Protein AF-A0A4Q4Z299-F1 (afdb_monomer_lite)

Organism: NCBI:txid2497878

Sequence (212 aa):
MPVEDRLRRGLEANARAFVPEGEKRLVEVRRRHRARTGTIAAAMAAAVVVGAVFAGTLLGGSDRSASPQPAKGPTEVSTSAGTYAGPRIPDSGWRRVVTREQFVRAGADRAFLADDFGRADRLPVTLSFIGTVYSLSGRYPAGWSVGDAGTVEYAPDGRLQLTSTAPGCRGCVGSLSWRIRGNRLLLGGFRGTPDDPMASVMLEGTWTRIGD

Radius of gyration: 27.04 Å; chains: 1; bounding box: 51×105×49 Å

Structure (mmCIF, N/CA/C/O backbone):
data_AF-A0A4Q4Z299-F1
#
_entry.id   AF-A0A4Q4Z299-F1
#
loop_
_atom_site.group_PDB
_atom_site.id
_atom_site.type_symbol
_atom_site.label_atom_id
_atom_site.label_alt_id
_atom_site.label_comp_id
_atom_site.label_asym_id
_atom_site.label_entity_id
_atom_site.label_seq_id
_atom_site.pdbx_PDB_ins_code
_atom_site.Cartn_x
_atom_site.Cartn_y
_atom_site.Cartn_z
_atom_site.occupancy
_atom_site.B_iso_or_equiv
_atom_site.auth_seq_id
_atom_site.auth_comp_id
_atom_site.auth_asym_id
_atom_site.auth_atom_id
_atom_site.pdbx_PDB_model_num
ATOM 1 N N . MET A 1 1 ? 12.068 -51.027 1.382 1.00 59.44 1 MET A N 1
ATOM 2 C CA . MET A 1 1 ? 12.803 -49.834 1.858 1.00 59.44 1 MET A CA 1
ATOM 3 C C . MET A 1 1 ? 11.891 -49.018 2.769 1.00 59.44 1 MET A C 1
ATOM 5 O O . MET A 1 1 ? 10.893 -48.494 2.260 1.00 59.44 1 MET A O 1
ATOM 9 N N . PRO A 1 2 ? 12.191 -48.975 4.080 1.00 90.62 2 PRO A N 1
ATOM 10 C CA . PRO A 1 2 ? 11.431 -48.233 5.090 1.00 90.62 2 PRO A CA 1
ATOM 11 C C . PRO A 1 2 ? 11.263 -46.751 4.737 1.00 90.62 2 PRO A C 1
ATOM 13 O O . PRO A 1 2 ? 12.055 -46.185 3.976 1.00 90.62 2 PRO A O 1
ATOM 16 N N . VAL A 1 3 ? 10.215 -46.121 5.268 1.00 84.44 3 VAL A N 1
ATOM 17 C CA . VAL A 1 3 ? 9.925 -44.696 5.039 1.00 84.44 3 VAL A CA 1
ATOM 18 C C . VAL A 1 3 ? 11.005 -43.813 5.675 1.00 84.44 3 VAL A C 1
ATOM 20 O O . VAL A 1 3 ? 11.431 -42.849 5.033 1.00 84.44 3 VAL A O 1
ATOM 23 N N . GLU A 1 4 ? 11.550 -44.184 6.844 1.00 87.38 4 GLU A N 1
ATOM 24 C CA . GLU A 1 4 ? 12.665 -43.443 7.453 1.00 87.38 4 GLU A CA 1
ATOM 25 C C . GLU A 1 4 ? 13.912 -43.409 6.560 1.00 87.38 4 GLU A C 1
ATOM 27 O O . GLU A 1 4 ? 14.583 -42.382 6.487 1.00 87.38 4 GLU A O 1
ATOM 32 N N . ASP A 1 5 ? 14.217 -44.486 5.829 1.00 90.25 5 ASP A N 1
ATOM 33 C CA . ASP A 1 5 ? 15.398 -44.538 4.954 1.00 90.25 5 ASP A CA 1
ATOM 34 C C . ASP A 1 5 ? 15.243 -43.670 3.697 1.00 90.25 5 ASP A C 1
ATOM 36 O O . ASP A 1 5 ? 16.243 -43.205 3.140 1.00 90.25 5 ASP A O 1
ATOM 40 N N . ARG A 1 6 ? 14.001 -43.439 3.246 1.00 82.94 6 ARG A N 1
ATOM 41 C CA . ARG A 1 6 ? 13.690 -42.482 2.170 1.00 82.94 6 ARG A CA 1
ATOM 42 C C . ARG A 1 6 ? 13.810 -41.043 2.652 1.00 82.94 6 ARG A C 1
ATOM 44 O O . ARG A 1 6 ? 14.409 -40.229 1.953 1.00 82.94 6 ARG A O 1
ATOM 51 N N . LEU A 1 7 ? 13.287 -40.748 3.841 1.00 83.31 7 LEU A N 1
ATOM 52 C CA . LEU A 1 7 ? 13.369 -39.414 4.436 1.00 83.31 7 LEU A CA 1
ATOM 53 C C . LEU A 1 7 ? 14.815 -39.028 4.751 1.00 83.31 7 LEU A C 1
ATOM 55 O O . LEU A 1 7 ? 15.243 -37.932 4.394 1.00 83.31 7 LEU A O 1
ATOM 59 N N . ARG A 1 8 ? 15.596 -39.948 5.328 1.00 89.25 8 ARG A N 1
ATOM 60 C CA . ARG A 1 8 ? 17.011 -39.718 5.650 1.00 89.25 8 ARG A CA 1
ATOM 61 C C . ARG A 1 8 ? 17.838 -39.425 4.400 1.00 89.25 8 ARG A C 1
ATOM 63 O O . ARG A 1 8 ? 18.531 -38.415 4.357 1.00 89.25 8 ARG A O 1
ATOM 70 N N . ARG A 1 9 ? 17.686 -40.227 3.337 1.00 86.38 9 ARG A N 1
ATOM 71 C CA . ARG A 1 9 ? 18.366 -39.975 2.053 1.00 86.38 9 ARG A CA 1
ATOM 72 C C . ARG A 1 9 ? 17.918 -38.681 1.377 1.00 86.38 9 ARG A C 1
ATOM 74 O O . ARG A 1 9 ? 18.751 -37.993 0.796 1.00 86.38 9 ARG A O 1
ATOM 81 N N . GLY A 1 10 ? 16.632 -38.337 1.457 1.00 81.81 10 GLY A N 1
ATOM 82 C CA . GLY A 1 10 ? 16.118 -37.073 0.923 1.00 81.81 10 GLY A CA 1
ATOM 83 C C . GLY A 1 10 ? 16.695 -35.852 1.644 1.00 81.81 10 GLY A C 1
ATOM 84 O O . GLY A 1 10 ? 17.056 -34.869 0.999 1.00 81.81 10 GLY A O 1
ATOM 85 N N . LEU A 1 11 ? 16.840 -35.932 2.969 1.00 83.81 11 LEU A N 1
ATOM 86 C CA . LEU A 1 11 ? 17.442 -34.877 3.788 1.00 83.81 11 LEU A CA 1
ATOM 87 C C . LEU A 1 11 ? 18.951 -34.757 3.559 1.00 83.81 11 LEU A C 1
ATOM 89 O O . LEU A 1 11 ? 19.446 -33.646 3.390 1.00 83.81 11 LEU A O 1
ATOM 93 N N . GLU A 1 12 ? 19.677 -35.873 3.476 1.00 83.19 12 GLU A N 1
ATOM 94 C CA . GLU A 1 12 ? 21.114 -35.867 3.168 1.00 83.19 12 GLU A CA 1
ATOM 95 C C . GLU A 1 12 ? 21.404 -35.315 1.764 1.00 83.19 12 GLU A C 1
ATOM 97 O O . GLU A 1 12 ? 22.372 -34.573 1.579 1.00 83.19 12 GLU A O 1
ATOM 102 N N . ALA A 1 13 ? 20.550 -35.615 0.780 1.00 77.69 13 ALA A N 1
ATOM 103 C CA . ALA A 1 13 ? 20.657 -35.051 -0.564 1.00 77.69 13 ALA A CA 1
ATOM 104 C C . ALA A 1 13 ? 20.388 -33.534 -0.578 1.00 77.69 13 ALA A C 1
ATOM 106 O O . ALA A 1 13 ? 21.119 -32.794 -1.235 1.00 77.69 13 ALA A O 1
ATOM 107 N N . ASN A 1 14 ? 19.399 -33.054 0.186 1.00 70.56 14 ASN A N 1
ATOM 108 C CA . ASN A 1 14 ? 19.104 -31.620 0.300 1.00 70.56 14 ASN A CA 1
ATOM 109 C C . ASN A 1 14 ? 20.184 -30.850 1.074 1.00 70.56 14 ASN A C 1
ATOM 111 O O . ASN A 1 14 ? 20.541 -29.741 0.687 1.00 70.56 14 ASN A O 1
ATOM 115 N N . ALA A 1 15 ? 20.755 -31.442 2.126 1.00 67.31 15 ALA A N 1
ATOM 116 C CA . ALA A 1 15 ? 21.832 -30.825 2.900 1.00 67.31 15 ALA A CA 1
ATOM 117 C C . ALA A 1 15 ? 23.112 -30.634 2.065 1.00 67.31 15 ALA A C 1
ATOM 119 O O .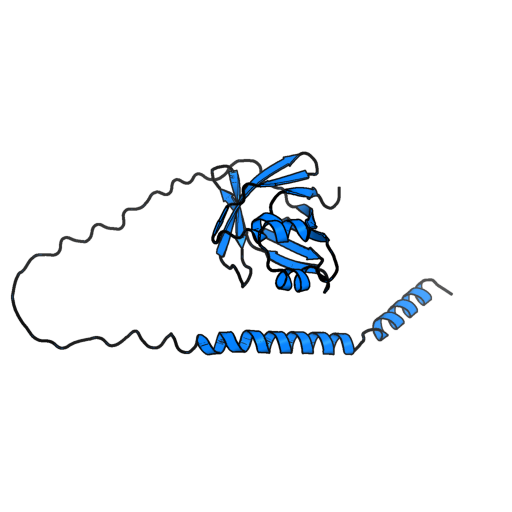 ALA A 1 15 ? 23.831 -29.655 2.246 1.00 67.31 15 ALA A O 1
ATOM 120 N N . ARG A 1 16 ? 23.377 -31.530 1.103 1.00 62.69 16 ARG A N 1
ATOM 121 C CA . ARG A 1 16 ? 24.494 -31.397 0.149 1.00 62.69 16 ARG A CA 1
ATOM 122 C C . ARG A 1 16 ? 24.190 -30.463 -1.025 1.00 62.69 16 ARG A C 1
ATOM 124 O O . ARG A 1 16 ? 25.118 -30.009 -1.684 1.00 62.69 16 ARG A O 1
ATOM 131 N N . ALA A 1 17 ? 22.917 -30.153 -1.270 1.00 59.47 17 ALA A N 1
ATOM 132 C CA . ALA A 1 17 ? 22.483 -29.188 -2.277 1.00 59.47 17 ALA A CA 1
ATOM 133 C C . ALA A 1 17 ? 22.548 -27.728 -1.785 1.00 59.47 17 ALA A C 1
ATOM 135 O O . ALA A 1 17 ? 22.095 -26.827 -2.490 1.00 59.47 17 ALA A O 1
ATOM 136 N N . PHE A 1 18 ? 23.131 -27.462 -0.608 1.00 51.06 18 PHE A N 1
ATOM 137 C CA . PHE A 1 18 ? 23.496 -26.108 -0.193 1.00 51.06 18 PHE A CA 1
ATOM 138 C C . PHE A 1 18 ? 24.646 -25.607 -1.078 1.00 51.06 18 PHE A C 1
ATOM 140 O O . PHE A 1 18 ? 25.827 -25.808 -0.804 1.00 51.06 18 PHE A O 1
ATOM 147 N N . VAL A 1 19 ? 24.277 -25.023 -2.218 1.00 58.75 19 VAL A N 1
ATOM 148 C CA . VAL A 1 19 ? 25.204 -24.544 -3.242 1.00 58.75 19 VAL A CA 1
ATOM 149 C C . VAL A 1 19 ? 25.969 -23.316 -2.709 1.00 58.75 19 VAL A C 1
ATOM 151 O O . VAL A 1 19 ? 25.344 -22.280 -2.464 1.00 58.75 19 VAL A O 1
ATOM 154 N N . PRO A 1 20 ? 27.314 -23.356 -2.618 1.00 57.66 20 PRO A N 1
ATOM 155 C CA . PRO A 1 20 ? 28.150 -22.214 -2.208 1.00 57.66 20 PRO A CA 1
ATOM 156 C C . PRO A 1 20 ? 27.981 -20.962 -3.090 1.00 57.66 20 PRO A C 1
ATOM 158 O O . PRO A 1 20 ? 28.316 -19.845 -2.699 1.00 57.66 20 PRO A O 1
ATOM 161 N N . GLU A 1 21 ? 27.444 -21.122 -4.301 1.00 58.03 21 GLU A N 1
ATOM 162 C CA . GLU A 1 21 ? 27.130 -20.016 -5.211 1.00 58.03 21 GLU A CA 1
ATOM 163 C C . GLU A 1 21 ? 26.026 -19.090 -4.688 1.00 58.03 21 GLU A C 1
ATOM 165 O O . GLU A 1 21 ? 26.034 -17.897 -5.003 1.00 58.03 21 GLU A O 1
ATOM 170 N N . GLY A 1 22 ? 25.097 -19.600 -3.870 1.00 57.19 22 GLY A N 1
ATOM 171 C CA . GLY A 1 22 ? 24.049 -18.780 -3.257 1.00 57.19 22 GLY A CA 1
ATOM 172 C C . GLY A 1 22 ? 24.634 -17.742 -2.300 1.00 57.19 22 GLY A C 1
ATOM 173 O O . GLY A 1 22 ? 24.263 -16.566 -2.344 1.00 57.19 22 GLY A O 1
ATOM 174 N N . GLU A 1 23 ? 25.625 -18.148 -1.504 1.00 65.12 23 GLU A N 1
ATOM 175 C CA . GLU A 1 23 ? 26.357 -17.249 -0.611 1.00 65.12 23 GLU A CA 1
ATOM 176 C C . GLU A 1 23 ? 27.223 -16.260 -1.389 1.00 65.12 23 GLU A C 1
ATOM 178 O O . GLU A 1 23 ? 27.212 -15.070 -1.074 1.00 65.12 23 GLU A O 1
ATOM 183 N N . LYS A 1 24 ? 27.895 -16.699 -2.465 1.00 71.81 24 LYS A N 1
ATOM 184 C CA . LYS A 1 24 ? 28.646 -15.786 -3.345 1.00 71.81 24 LYS A CA 1
ATOM 185 C C . LYS A 1 24 ? 27.739 -14.720 -3.963 1.00 71.81 24 LYS A C 1
ATOM 187 O O . LYS A 1 24 ? 28.102 -13.545 -3.948 1.00 71.81 24 LYS A O 1
ATOM 192 N N . ARG A 1 25 ? 26.536 -15.086 -4.428 1.00 71.00 25 ARG A N 1
ATOM 193 C CA . ARG A 1 25 ? 25.537 -14.119 -4.923 1.00 71.00 25 ARG A CA 1
ATOM 194 C C . ARG A 1 25 ? 25.063 -13.164 -3.829 1.00 71.00 25 ARG A C 1
ATOM 196 O O . ARG A 1 25 ? 24.967 -11.967 -4.086 1.00 71.00 25 ARG A O 1
ATOM 203 N N . LEU A 1 26 ? 24.809 -13.647 -2.614 1.00 70.94 26 LEU A N 1
ATOM 204 C CA . LEU A 1 26 ? 24.421 -12.792 -1.484 1.00 70.94 26 LEU A CA 1
ATOM 205 C C . LEU A 1 26 ? 25.541 -11.826 -1.068 1.00 70.94 26 LEU A C 1
ATOM 207 O O . LEU A 1 26 ? 25.266 -10.662 -0.768 1.00 70.94 26 LEU A O 1
ATOM 211 N N . VAL A 1 27 ? 26.799 -12.271 -1.081 1.00 76.12 27 VAL A N 1
ATOM 212 C CA . VAL A 1 27 ? 27.973 -11.429 -0.798 1.00 76.12 27 VAL A CA 1
ATOM 213 C C . VAL A 1 27 ? 28.174 -10.383 -1.897 1.00 76.12 27 VAL A C 1
ATOM 215 O O . VAL A 1 27 ? 28.377 -9.211 -1.581 1.00 76.12 27 VAL A O 1
ATOM 218 N N . GLU A 1 28 ? 28.042 -10.761 -3.169 1.00 77.75 28 GLU A N 1
ATOM 219 C CA . GLU A 1 28 ? 28.104 -9.855 -4.325 1.00 77.75 28 GLU A CA 1
ATOM 220 C C . GLU A 1 28 ? 27.011 -8.770 -4.247 1.00 77.75 28 GLU A C 1
ATOM 222 O O . GLU A 1 28 ? 27.291 -7.578 -4.409 1.00 77.75 28 GLU A O 1
ATOM 227 N N . VAL A 1 29 ? 25.772 -9.159 -3.913 1.00 73.12 29 VAL A N 1
ATOM 228 C CA . VAL A 1 29 ? 24.645 -8.229 -3.722 1.00 73.12 29 VAL A CA 1
ATOM 229 C C . VAL A 1 29 ? 24.901 -7.293 -2.539 1.00 73.12 29 VAL A C 1
ATOM 231 O O . VAL A 1 29 ? 24.762 -6.077 -2.686 1.00 73.12 29 VAL A O 1
ATOM 234 N N . ARG A 1 30 ? 25.353 -7.811 -1.387 1.00 77.50 30 ARG A N 1
ATOM 235 C CA . ARG A 1 30 ? 25.713 -6.981 -0.219 1.00 77.50 30 ARG A CA 1
ATOM 236 C C . ARG A 1 30 ? 26.863 -6.019 -0.528 1.00 77.50 30 ARG A C 1
ATOM 238 O O . ARG A 1 30 ? 26.836 -4.877 -0.066 1.00 77.50 30 ARG A O 1
ATOM 245 N N . ARG A 1 31 ? 27.850 -6.439 -1.328 1.00 76.38 31 ARG A N 1
ATOM 246 C CA . ARG A 1 31 ? 28.978 -5.601 -1.764 1.00 76.38 31 ARG A CA 1
ATOM 247 C C . ARG A 1 31 ? 28.516 -4.469 -2.680 1.00 76.38 31 ARG A C 1
ATOM 249 O O . ARG A 1 31 ? 28.885 -3.322 -2.431 1.00 76.38 31 ARG A O 1
ATOM 256 N N . ARG A 1 32 ? 27.665 -4.749 -3.676 1.00 75.06 32 ARG A N 1
ATOM 257 C CA . ARG A 1 32 ? 27.065 -3.700 -4.527 1.00 75.06 32 ARG A CA 1
ATOM 258 C C . ARG A 1 32 ? 26.204 -2.737 -3.729 1.00 75.06 32 ARG A C 1
ATOM 260 O O . ARG A 1 32 ? 26.259 -1.536 -3.975 1.00 75.06 32 ARG A O 1
ATOM 267 N N . HIS A 1 33 ? 25.448 -3.247 -2.759 1.00 67.00 33 HIS A N 1
ATOM 268 C CA . HIS A 1 33 ? 24.616 -2.395 -1.924 1.00 67.00 33 HIS A CA 1
ATOM 269 C C . HIS A 1 33 ? 25.472 -1.454 -1.071 1.00 67.00 33 HIS A C 1
ATOM 271 O O . HIS A 1 33 ? 25.218 -0.257 -1.093 1.00 67.00 33 HIS A O 1
ATOM 277 N N . ARG A 1 34 ? 26.536 -1.944 -0.411 1.00 67.69 34 ARG A N 1
ATOM 278 C CA . ARG A 1 34 ? 27.478 -1.088 0.341 1.00 67.69 34 ARG A CA 1
ATOM 279 C C . ARG A 1 34 ? 28.202 -0.070 -0.541 1.00 67.69 34 ARG A C 1
ATOM 281 O O . ARG A 1 34 ? 28.388 1.058 -0.104 1.00 67.69 34 ARG A O 1
ATOM 288 N N . ALA A 1 35 ? 28.579 -0.436 -1.768 1.00 63.56 35 ALA A N 1
ATOM 289 C CA . ALA A 1 35 ? 29.198 0.502 -2.706 1.00 63.56 35 ALA A CA 1
ATOM 290 C C . ALA A 1 35 ? 28.250 1.657 -3.084 1.00 63.56 35 ALA A C 1
ATOM 292 O O . ALA A 1 35 ? 28.702 2.787 -3.237 1.00 63.56 35 ALA A O 1
ATOM 293 N N . ARG A 1 36 ? 26.938 1.392 -3.172 1.00 60.47 36 ARG A N 1
ATOM 294 C CA . ARG A 1 36 ? 25.916 2.419 -3.432 1.00 60.47 36 ARG A CA 1
ATOM 295 C C . ARG A 1 36 ? 25.559 3.255 -2.199 1.00 60.47 36 ARG A C 1
ATOM 297 O O . ARG A 1 36 ? 25.272 4.433 -2.354 1.00 60.47 36 ARG A O 1
ATOM 304 N N . THR A 1 37 ? 25.592 2.697 -0.985 1.00 50.41 37 THR A N 1
ATOM 305 C CA . THR A 1 37 ? 25.348 3.486 0.242 1.00 50.41 37 THR A CA 1
ATOM 306 C C . THR A 1 37 ? 26.578 4.270 0.719 1.00 50.41 37 THR A C 1
ATOM 308 O O . THR A 1 37 ? 26.427 5.304 1.365 1.00 50.41 37 THR A O 1
ATOM 311 N N . GLY A 1 38 ? 27.796 3.819 0.397 1.00 40.88 38 GLY A N 1
ATOM 312 C CA . GLY A 1 38 ? 29.047 4.466 0.815 1.00 40.88 38 GLY A CA 1
ATOM 313 C C . GLY A 1 38 ? 29.291 5.846 0.194 1.00 40.88 38 GLY A C 1
ATOM 314 O O . GLY A 1 38 ? 29.908 6.695 0.831 1.00 40.88 38 GLY A O 1
ATOM 315 N N . THR A 1 39 ? 28.752 6.117 -0.998 1.00 44.59 39 THR A N 1
ATOM 316 C CA . THR A 1 39 ? 28.845 7.440 -1.640 1.00 44.59 39 THR A CA 1
ATOM 317 C C . THR A 1 39 ? 27.927 8.489 -1.005 1.00 44.59 39 THR A C 1
ATOM 319 O O . THR A 1 39 ? 28.194 9.677 -1.141 1.00 44.59 39 THR A O 1
ATOM 322 N N . ILE A 1 40 ? 26.894 8.082 -0.256 1.00 44.38 40 ILE A N 1
ATOM 323 C CA . ILE A 1 40 ? 25.970 9.005 0.430 1.00 44.38 40 ILE A CA 1
ATOM 324 C C . ILE A 1 40 ? 26.474 9.346 1.845 1.00 44.38 40 ILE A C 1
ATOM 326 O O . ILE A 1 40 ? 26.296 10.465 2.319 1.00 44.38 40 ILE A O 1
ATOM 330 N N . ALA A 1 41 ? 27.180 8.425 2.510 1.00 39.19 41 ALA A N 1
ATOM 331 C CA . ALA A 1 41 ? 27.716 8.658 3.855 1.00 39.19 41 ALA A CA 1
ATOM 332 C C . ALA A 1 41 ? 28.942 9.596 3.884 1.00 39.19 41 ALA A C 1
ATOM 334 O O . ALA A 1 41 ? 29.160 10.278 4.883 1.00 39.19 41 ALA A O 1
ATOM 335 N N . ALA A 1 42 ? 29.715 9.692 2.795 1.00 37.47 42 ALA A N 1
ATOM 336 C CA . ALA A 1 42 ? 30.881 10.580 2.722 1.00 37.47 42 ALA A CA 1
ATOM 337 C C . ALA A 1 42 ? 30.521 12.075 2.566 1.00 37.47 42 ALA A C 1
ATOM 339 O O . ALA A 1 42 ? 31.354 12.931 2.845 1.00 37.47 42 ALA A O 1
ATOM 340 N N . ALA A 1 43 ? 29.281 12.405 2.184 1.00 39.31 43 ALA A N 1
ATOM 341 C CA . ALA A 1 43 ? 28.815 13.791 2.079 1.00 39.31 43 ALA A CA 1
ATOM 342 C C . ALA A 1 43 ? 28.254 14.359 3.403 1.00 39.31 43 ALA A C 1
ATOM 344 O O . ALA A 1 43 ? 28.133 15.572 3.542 1.00 39.31 43 ALA A O 1
ATOM 345 N N . MET A 1 44 ? 27.955 13.515 4.402 1.00 37.53 44 MET A N 1
ATOM 346 C CA . MET A 1 44 ? 27.360 13.944 5.683 1.00 37.53 44 MET A CA 1
ATOM 347 C C . MET A 1 44 ? 28.349 14.056 6.855 1.00 37.53 44 MET A C 1
ATOM 349 O O . MET A 1 44 ? 27.936 14.359 7.970 1.00 37.53 44 MET A O 1
ATOM 353 N N . ALA A 1 45 ? 29.653 13.885 6.621 1.00 33.75 45 ALA A N 1
ATOM 354 C CA . ALA A 1 45 ? 30.686 14.166 7.627 1.00 33.75 45 ALA A CA 1
ATOM 355 C C . ALA A 1 45 ? 31.262 15.599 7.538 1.00 33.75 45 ALA A C 1
ATOM 357 O O . ALA A 1 45 ? 32.044 15.993 8.397 1.00 33.75 45 ALA A O 1
ATOM 358 N N . ALA A 1 46 ? 30.867 16.397 6.537 1.00 37.47 46 ALA A N 1
ATOM 359 C CA . ALA A 1 46 ? 31.398 17.749 6.315 1.00 37.47 46 ALA A CA 1
ATOM 360 C C . ALA A 1 46 ? 30.478 18.896 6.795 1.00 37.47 46 ALA A C 1
ATOM 362 O O . ALA A 1 46 ? 30.868 20.056 6.717 1.00 37.47 46 ALA A O 1
ATOM 363 N N . ALA A 1 47 ? 29.278 18.605 7.314 1.00 37.34 47 ALA A N 1
ATOM 364 C CA . ALA A 1 47 ? 28.263 19.627 7.620 1.00 37.34 47 ALA A CA 1
ATOM 365 C C . ALA A 1 47 ? 28.043 19.915 9.123 1.00 37.34 47 ALA A C 1
ATOM 367 O O . ALA A 1 47 ? 27.077 20.583 9.473 1.00 37.34 47 ALA A O 1
ATOM 368 N N . VAL A 1 48 ? 28.915 19.432 10.022 1.00 39.06 48 VAL A N 1
ATOM 369 C CA . VAL A 1 48 ? 28.735 19.565 11.492 1.00 39.06 48 VAL A CA 1
ATOM 370 C C . VAL A 1 48 ? 29.785 20.479 12.163 1.00 39.06 48 VAL A C 1
ATOM 372 O O . VAL A 1 48 ? 29.813 20.591 13.381 1.00 39.06 48 VAL A O 1
ATOM 375 N N . VAL A 1 49 ? 30.629 21.204 11.412 1.00 39.53 49 VAL A N 1
ATOM 376 C CA . VAL A 1 49 ? 31.718 22.025 12.012 1.00 39.53 49 VAL A CA 1
ATOM 377 C C . VAL A 1 49 ? 31.607 23.543 11.761 1.00 39.53 49 VAL A C 1
ATOM 379 O O . VAL A 1 49 ? 32.440 24.301 12.240 1.00 39.53 49 VAL A O 1
ATOM 382 N N . VAL A 1 50 ? 30.558 24.058 11.110 1.00 42.00 50 VAL A N 1
ATOM 383 C CA . VAL A 1 50 ? 30.430 25.516 10.876 1.00 42.00 50 VAL A CA 1
ATOM 384 C C . VAL A 1 50 ? 29.168 26.062 11.537 1.00 42.00 50 VAL A C 1
ATOM 386 O O . VAL A 1 50 ? 28.112 26.154 10.923 1.00 42.00 50 VAL A O 1
ATOM 389 N N . GLY A 1 51 ? 29.273 26.399 12.822 1.00 35.88 51 GLY A N 1
ATOM 390 C CA . GLY A 1 51 ? 28.165 26.988 13.580 1.00 35.88 51 GLY A CA 1
ATOM 391 C C . GLY A 1 51 ? 28.521 27.479 14.982 1.00 35.88 51 GLY A C 1
ATOM 392 O O . GLY A 1 51 ? 27.639 27.620 15.820 1.00 35.88 51 GLY A O 1
ATOM 393 N N . ALA A 1 52 ? 29.799 27.722 15.261 1.00 41.34 52 ALA A N 1
ATOM 394 C CA . ALA A 1 52 ? 30.253 28.418 16.458 1.00 41.34 52 ALA A CA 1
ATOM 395 C C . ALA A 1 52 ? 31.397 29.347 16.042 1.00 41.34 52 ALA A C 1
ATOM 397 O O . ALA A 1 52 ? 32.174 28.988 15.165 1.00 41.34 52 ALA A O 1
ATOM 398 N N . VAL A 1 53 ? 31.496 30.511 16.685 1.00 42.72 53 VAL A N 1
ATOM 399 C CA . VAL A 1 53 ? 32.376 31.657 16.374 1.00 42.72 53 VAL A CA 1
ATOM 400 C C . VAL A 1 53 ? 31.734 32.705 15.453 1.00 42.72 53 VAL A C 1
ATOM 402 O O . VAL A 1 53 ? 32.156 32.939 14.329 1.00 42.72 53 VAL A O 1
ATOM 405 N N . PHE A 1 54 ? 30.748 33.423 15.991 1.00 41.31 54 PHE A N 1
ATOM 406 C CA . PHE A 1 54 ? 30.649 34.867 15.759 1.00 41.31 54 PHE A CA 1
ATOM 407 C C . PHE A 1 54 ? 30.362 35.544 17.100 1.00 41.31 54 PHE A C 1
ATOM 409 O O . PHE A 1 54 ? 29.229 35.860 17.452 1.00 41.31 54 PHE A O 1
ATOM 416 N N . ALA A 1 55 ? 31.424 35.688 17.890 1.00 40.66 55 ALA A N 1
ATOM 417 C CA . ALA A 1 55 ? 31.436 36.473 19.111 1.00 40.66 55 ALA A CA 1
ATOM 418 C C . ALA A 1 55 ? 32.434 37.626 18.935 1.00 40.66 55 ALA A C 1
ATOM 420 O O . ALA A 1 55 ? 33.632 37.392 18.835 1.00 40.66 55 ALA A O 1
ATOM 421 N N . GLY A 1 56 ? 31.902 38.851 18.916 1.00 35.19 56 GLY A N 1
ATOM 422 C CA . GLY A 1 56 ? 32.539 40.045 19.474 1.00 35.19 56 GLY A CA 1
ATOM 423 C C . GLY A 1 56 ? 33.666 40.712 18.682 1.00 35.19 56 GLY A C 1
ATOM 424 O O .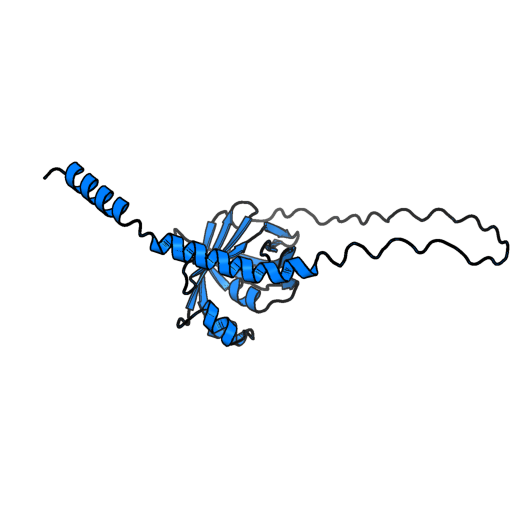 GLY A 1 56 ? 34.814 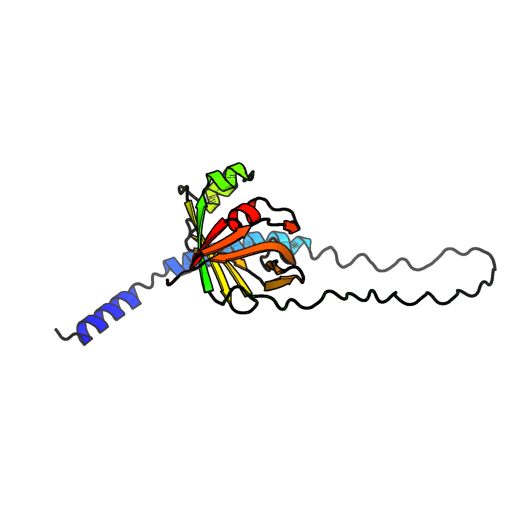40.297 18.761 1.00 35.19 56 GLY A O 1
ATOM 425 N N . THR A 1 57 ? 33.371 41.858 18.061 1.00 44.50 57 THR A N 1
ATOM 426 C CA . THR A 1 57 ? 33.893 43.179 18.491 1.00 44.50 57 THR A CA 1
ATOM 427 C C . THR A 1 57 ? 33.473 44.269 17.505 1.00 44.50 57 THR A C 1
ATOM 429 O O . THR A 1 57 ? 34.118 44.469 16.486 1.00 44.50 57 THR A O 1
ATOM 432 N N . LEU A 1 58 ? 32.434 45.036 17.841 1.00 45.78 58 LEU A N 1
ATOM 433 C CA . LEU A 1 58 ? 32.354 46.443 17.448 1.00 45.78 58 LEU A CA 1
ATOM 434 C C . LEU A 1 58 ? 31.759 47.234 18.616 1.00 45.78 58 LEU A C 1
ATOM 436 O O . LEU A 1 58 ? 30.624 47.027 19.035 1.00 45.78 58 LEU A O 1
ATOM 440 N N . LEU A 1 59 ? 32.610 48.095 19.162 1.00 48.28 59 LEU A N 1
ATOM 441 C CA . LEU A 1 59 ? 32.299 49.150 20.114 1.00 48.28 59 LEU A CA 1
ATOM 442 C C . LEU A 1 59 ? 31.379 50.177 19.445 1.00 48.28 59 LEU A C 1
ATOM 444 O O . LEU A 1 59 ? 31.661 50.600 18.326 1.00 48.28 59 LEU A O 1
ATOM 448 N N . GLY A 1 60 ? 30.350 50.641 20.156 1.00 37.62 60 GLY A N 1
ATOM 449 C CA . GLY A 1 60 ? 29.676 51.884 19.786 1.00 37.62 60 GLY A CA 1
ATOM 450 C C . GLY A 1 60 ? 28.243 52.034 20.284 1.00 37.62 60 GLY A C 1
ATOM 451 O O . GLY A 1 60 ? 27.316 51.637 19.596 1.00 37.62 60 GLY A O 1
ATOM 452 N N . GLY A 1 61 ? 28.083 52.728 21.414 1.00 41.12 61 GLY A N 1
ATOM 453 C CA . GLY A 1 61 ? 27.102 53.813 21.504 1.00 41.12 61 GLY A CA 1
ATOM 454 C C . GLY A 1 61 ? 25.690 53.508 22.014 1.00 41.12 61 GLY A C 1
ATOM 455 O O . GLY A 1 61 ? 24.859 52.951 21.310 1.00 41.12 61 GLY A O 1
ATOM 456 N N . SER A 1 62 ? 25.421 54.106 23.179 1.00 44.41 62 SER A N 1
ATOM 457 C CA . SER A 1 62 ? 24.178 54.795 23.554 1.00 44.41 62 SER A CA 1
ATOM 458 C C . SER A 1 62 ? 23.106 54.027 24.332 1.00 44.41 62 SER A C 1
ATOM 460 O O . SER A 1 62 ? 22.357 53.199 23.822 1.00 44.41 62 SER A O 1
ATOM 462 N N . ASP A 1 63 ? 23.011 54.466 25.588 1.00 50.09 63 ASP A N 1
ATOM 463 C CA . ASP A 1 63 ? 21.922 54.342 26.545 1.00 50.09 63 ASP A CA 1
ATOM 464 C C . ASP A 1 63 ? 20.516 54.380 25.936 1.00 50.09 63 ASP A C 1
ATOM 466 O O . ASP A 1 63 ? 20.144 55.328 25.240 1.00 50.09 63 ASP A O 1
ATOM 470 N N . ARG A 1 64 ? 19.696 53.405 26.344 1.00 48.25 64 ARG A N 1
ATOM 471 C CA . ARG A 1 64 ? 18.302 53.604 26.768 1.00 48.25 64 ARG A CA 1
ATOM 472 C C . ARG A 1 64 ? 17.811 52.357 27.498 1.00 48.25 64 ARG A C 1
ATOM 474 O O . ARG A 1 64 ? 17.496 51.336 26.894 1.00 48.25 64 ARG A O 1
ATOM 481 N N . SER A 1 65 ? 17.727 52.485 28.820 1.00 54.44 65 SER A N 1
ATOM 482 C CA . SER A 1 65 ? 16.969 51.604 29.703 1.00 54.44 65 SER A CA 1
ATOM 483 C C . SER A 1 65 ? 15.513 51.516 29.248 1.00 54.44 65 SER A C 1
ATOM 485 O O . SER A 1 65 ? 14.727 52.434 29.468 1.00 54.44 65 SER A O 1
ATOM 487 N N . ALA A 1 66 ? 15.145 50.381 28.667 1.00 56.72 66 ALA A N 1
ATOM 488 C CA . ALA A 1 66 ? 13.777 49.895 28.641 1.00 56.72 66 ALA A CA 1
ATOM 489 C C . ALA A 1 66 ? 13.820 48.460 29.171 1.00 56.72 66 ALA A C 1
ATOM 491 O O . ALA A 1 66 ? 14.445 47.593 28.564 1.00 56.72 66 ALA A O 1
ATOM 492 N N . SER A 1 67 ? 13.218 48.226 30.342 1.00 59.00 67 SER A N 1
ATOM 493 C CA . SER A 1 67 ? 13.070 46.874 30.889 1.00 59.00 67 SER A CA 1
ATOM 494 C C . SER A 1 67 ? 12.339 46.002 29.863 1.00 59.00 67 SER A C 1
ATOM 496 O O . SER A 1 67 ? 11.208 46.345 29.506 1.00 59.00 67 SER A O 1
ATOM 498 N N . PRO A 1 68 ? 12.936 44.901 29.372 1.00 61.06 68 PRO A N 1
ATOM 499 C CA . PRO A 1 68 ? 12.233 43.983 28.495 1.00 61.06 68 PRO A CA 1
ATOM 500 C C . PRO A 1 68 ? 11.107 43.324 29.292 1.00 61.06 68 PRO A C 1
ATOM 502 O O . PRO A 1 68 ? 11.331 42.653 30.299 1.00 61.06 68 PRO A O 1
ATOM 505 N N . GLN A 1 69 ? 9.877 43.553 28.846 1.00 66.75 69 GLN A N 1
ATOM 506 C CA . GLN A 1 69 ? 8.703 42.848 29.336 1.00 66.75 69 GLN A CA 1
ATOM 507 C C . GLN A 1 69 ? 8.943 41.340 29.122 1.00 66.75 69 GLN A C 1
ATOM 509 O O . GLN A 1 69 ? 9.361 40.961 28.023 1.00 66.75 69 GLN A O 1
ATOM 514 N N . PRO A 1 70 ? 8.743 40.477 30.136 1.00 67.56 70 PRO A N 1
ATOM 515 C CA . PRO A 1 70 ? 9.000 39.050 29.995 1.00 67.56 70 PRO A CA 1
ATOM 516 C C . PRO A 1 70 ? 8.183 38.503 28.824 1.00 67.56 70 PRO A C 1
ATOM 518 O O . PRO A 1 70 ? 6.986 38.779 28.707 1.00 67.56 70 PRO A O 1
ATOM 521 N N . ALA A 1 71 ? 8.853 37.771 27.933 1.00 67.56 71 ALA A N 1
ATOM 522 C CA . ALA A 1 71 ? 8.221 37.147 26.783 1.00 67.56 71 ALA A CA 1
ATOM 523 C C . ALA A 1 71 ? 7.003 36.345 27.257 1.00 67.56 71 ALA A C 1
ATOM 525 O O . ALA A 1 71 ? 7.110 35.534 28.180 1.00 67.56 71 ALA A O 1
ATOM 526 N N . LYS A 1 72 ? 5.836 36.596 26.647 1.00 65.38 72 LYS A N 1
ATOM 527 C CA . LYS A 1 72 ? 4.641 35.778 26.873 1.00 65.38 72 LYS A CA 1
ATOM 528 C C . LYS A 1 72 ? 5.045 34.324 26.637 1.00 65.38 72 LYS A C 1
ATOM 530 O O . LYS A 1 72 ? 5.560 34.004 25.566 1.00 65.38 72 LYS A O 1
ATOM 535 N N . GLY A 1 73 ? 4.862 33.487 27.658 1.00 63.66 73 GLY A N 1
ATOM 536 C CA . GLY A 1 73 ? 5.132 32.058 27.569 1.00 63.66 73 GLY A CA 1
ATOM 537 C C . GLY A 1 73 ? 4.414 31.441 26.363 1.00 63.66 73 GLY A C 1
ATOM 538 O O . GLY A 1 73 ? 3.423 32.009 25.884 1.00 63.66 73 GLY A O 1
ATOM 539 N N . PRO A 1 74 ? 4.923 30.315 25.840 1.00 62.69 74 PRO A N 1
ATOM 540 C CA . PRO A 1 74 ? 4.332 29.656 24.686 1.00 62.69 74 PRO A CA 1
ATOM 541 C C . PRO A 1 74 ? 2.832 29.465 24.917 1.00 62.69 74 PRO A C 1
ATOM 543 O O . PRO A 1 74 ? 2.407 28.960 25.952 1.00 62.69 74 PRO A O 1
ATOM 546 N N . THR A 1 75 ? 2.026 29.928 23.963 1.00 59.50 75 THR A N 1
ATOM 547 C CA . THR A 1 75 ? 0.589 29.662 23.964 1.00 59.50 75 THR A CA 1
ATOM 548 C C . THR A 1 75 ? 0.422 28.156 23.821 1.00 59.50 75 THR A C 1
ATOM 550 O O . THR A 1 75 ? 0.765 27.600 22.778 1.00 59.50 75 THR A O 1
ATOM 553 N N . GLU A 1 76 ? -0.044 27.488 24.875 1.00 43.69 76 GLU A N 1
ATOM 554 C CA . GLU A 1 76 ? -0.415 26.079 24.811 1.00 43.69 76 GLU A CA 1
ATOM 555 C C . GLU A 1 76 ? -1.559 25.940 23.807 1.00 43.69 76 GLU A C 1
ATOM 557 O O . GLU A 1 76 ? -2.717 26.263 24.080 1.00 43.69 76 GLU A O 1
ATOM 562 N N . VAL A 1 77 ? -1.225 25.498 22.596 1.00 45.72 77 VAL A N 1
ATOM 563 C CA . VAL A 1 77 ? -2.223 25.101 21.610 1.00 45.72 77 VAL A CA 1
ATOM 564 C C . VAL A 1 77 ? -2.812 23.792 22.117 1.00 45.72 77 VAL A C 1
ATOM 566 O O . VAL A 1 77 ? -2.241 22.719 21.923 1.00 45.72 77 VAL A O 1
ATOM 569 N N . SER A 1 78 ? -3.938 23.893 22.821 1.00 40.88 78 SER A N 1
ATOM 570 C CA . SER A 1 78 ? -4.730 22.745 23.250 1.00 40.88 78 SER A CA 1
ATOM 571 C C . SER A 1 78 ? -5.226 22.005 22.006 1.00 40.88 78 SER A C 1
ATOM 573 O O . SER A 1 78 ? -6.232 22.360 21.392 1.00 40.88 78 SER A O 1
ATOM 575 N N . THR A 1 79 ? -4.472 20.994 21.583 1.00 47.09 79 THR A N 1
ATOM 576 C CA . THR A 1 79 ? -4.834 20.094 20.489 1.00 47.09 79 THR A CA 1
ATOM 577 C C . THR A 1 79 ? -5.834 19.081 21.023 1.00 47.09 79 THR A C 1
ATOM 579 O O . THR A 1 79 ? -5.520 17.932 21.309 1.00 47.09 79 THR A O 1
ATOM 582 N N . SER A 1 80 ? -7.085 19.511 21.161 1.00 47.72 80 SER A N 1
ATOM 583 C CA . SER A 1 80 ? -8.226 18.617 21.375 1.00 47.72 80 SER A CA 1
ATOM 584 C C . SER A 1 80 ? -8.564 17.880 20.070 1.00 47.72 80 SER A C 1
ATOM 586 O O . SER A 1 80 ? -9.665 17.963 19.535 1.00 47.72 80 SER A O 1
ATOM 588 N N . ALA A 1 81 ? -7.592 17.147 19.523 1.00 61.22 81 ALA A N 1
ATOM 589 C CA . ALA A 1 81 ? -7.858 16.134 18.515 1.00 61.22 81 ALA A CA 1
ATOM 590 C C . ALA A 1 81 ? -8.359 14.892 19.264 1.00 61.22 81 ALA A C 1
ATOM 592 O O . ALA A 1 81 ? -7.582 14.189 19.904 1.00 61.22 81 ALA A O 1
ATOM 593 N N . GLY A 1 82 ? -9.676 14.675 19.275 1.00 76.69 82 GLY A N 1
ATOM 594 C CA . GLY A 1 82 ? -10.286 13.549 19.987 1.00 76.69 82 GLY A CA 1
ATOM 595 C C . GLY A 1 82 ? -9.723 12.189 19.553 1.00 76.69 82 GLY A C 1
ATOM 596 O O . GLY A 1 82 ? -9.322 12.006 18.407 1.00 76.69 82 GLY A O 1
ATOM 597 N N . THR A 1 83 ? -9.713 11.210 20.456 1.00 87.44 83 THR A N 1
ATOM 598 C CA . THR A 1 83 ? -9.267 9.844 20.144 1.00 87.44 83 THR A CA 1
ATOM 599 C C . THR A 1 83 ? -10.271 9.135 19.235 1.00 87.44 83 THR A C 1
ATOM 601 O O . THR A 1 83 ? -11.469 9.116 19.517 1.00 87.44 83 THR 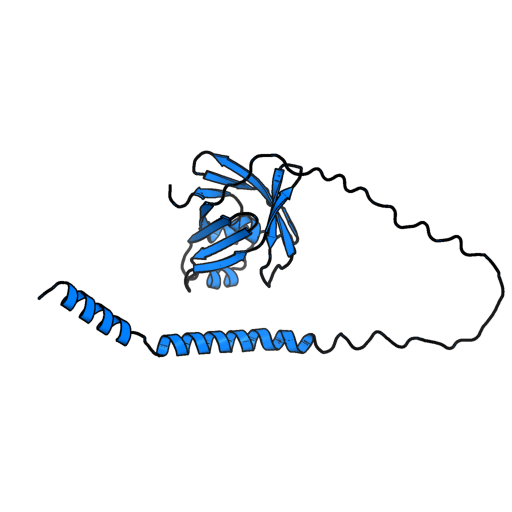A O 1
ATOM 604 N N . TYR A 1 84 ? -9.790 8.493 18.166 1.00 92.69 84 TYR A N 1
ATOM 605 C CA . TYR A 1 84 ? -10.638 7.673 17.303 1.00 92.69 84 TYR A CA 1
ATOM 606 C C . TYR A 1 84 ? -11.217 6.460 18.051 1.00 92.69 84 TYR A C 1
ATOM 608 O O . TYR A 1 84 ? -10.475 5.586 18.509 1.00 92.69 84 TYR A O 1
ATOM 616 N N . ALA A 1 85 ? -12.550 6.384 18.111 1.00 93.50 85 ALA A N 1
ATOM 617 C CA . ALA A 1 85 ? -13.306 5.312 18.769 1.00 93.50 85 ALA A CA 1
ATOM 618 C C . ALA A 1 85 ? -14.111 4.425 17.792 1.00 93.50 85 ALA A C 1
ATOM 620 O O . ALA A 1 85 ? -14.930 3.616 18.221 1.00 93.50 85 ALA A O 1
ATOM 621 N N . GLY A 1 86 ? -13.921 4.595 16.479 1.00 93.94 86 GLY A N 1
ATOM 622 C CA . GLY A 1 86 ? -14.650 3.842 15.457 1.00 93.94 86 GLY A CA 1
ATOM 623 C C . GLY A 1 86 ? -14.078 2.443 15.169 1.00 93.94 86 GLY A C 1
ATOM 624 O O . GLY A 1 86 ? -13.127 1.999 15.822 1.00 93.94 86 GLY A O 1
ATOM 625 N N . PRO A 1 87 ? -14.658 1.723 14.187 1.00 96.50 87 PRO A N 1
ATOM 626 C CA . PRO A 1 87 ? -14.179 0.402 13.785 1.00 96.50 87 PRO A CA 1
ATOM 627 C C . PRO A 1 87 ? -12.731 0.459 13.290 1.00 96.50 87 PRO A C 1
ATOM 629 O O . PRO A 1 87 ? -12.298 1.454 12.735 1.00 96.50 87 PRO A O 1
ATOM 632 N N . ARG A 1 88 ? -11.976 -0.631 13.420 1.00 97.56 88 ARG A N 1
ATOM 633 C CA . ARG A 1 88 ? -10.602 -0.720 12.898 1.00 97.56 88 ARG A CA 1
ATOM 634 C C . ARG A 1 88 ? -10.499 -1.830 11.862 1.00 97.56 88 ARG A C 1
ATOM 636 O O . ARG A 1 88 ? -11.253 -2.803 11.914 1.00 97.56 88 ARG A O 1
ATOM 643 N N . ILE A 1 89 ? -9.565 -1.692 10.925 1.00 97.75 89 ILE A N 1
ATOM 644 C CA . ILE A 1 89 ? -9.142 -2.802 10.071 1.00 97.75 89 ILE A CA 1
ATOM 645 C C . ILE A 1 89 ? -8.547 -3.872 11.000 1.00 97.75 89 ILE A C 1
ATOM 647 O O . ILE A 1 89 ? -7.643 -3.549 11.769 1.00 97.75 89 ILE A O 1
ATOM 651 N N . PRO A 1 90 ? -9.060 -5.113 10.982 1.00 97.75 90 PRO A N 1
ATOM 652 C CA . PRO A 1 90 ? -8.551 -6.172 11.841 1.00 97.75 90 PRO A CA 1
ATOM 653 C C . PRO A 1 90 ? -7.190 -6.665 11.352 1.00 97.75 90 PRO A C 1
ATOM 655 O O . PRO A 1 90 ? -6.877 -6.562 10.160 1.00 97.75 90 PRO A O 1
ATOM 658 N N . ASP A 1 91 ? -6.446 -7.299 12.251 1.00 98.25 91 ASP A N 1
ATOM 659 C CA . ASP A 1 91 ? -5.185 -7.963 11.936 1.00 98.25 91 ASP A CA 1
ATOM 660 C C . ASP A 1 91 ? -5.391 -9.001 10.829 1.00 98.25 91 ASP A C 1
ATOM 662 O O . ASP A 1 91 ? -6.091 -10.001 11.000 1.00 98.25 91 ASP A O 1
ATOM 666 N N . SER A 1 92 ? -4.868 -8.710 9.640 1.00 98.06 92 SER A N 1
ATOM 667 C CA . SER A 1 92 ? -5.123 -9.507 8.441 1.00 98.06 92 SER A CA 1
ATOM 668 C C . SER A 1 92 ? -4.190 -9.141 7.290 1.00 98.06 92 SER A C 1
ATOM 670 O O . SER A 1 92 ? -3.705 -8.013 7.174 1.00 98.06 92 SER A O 1
ATOM 672 N N . GLY A 1 93 ? -3.965 -10.121 6.412 1.00 98.38 93 GLY A N 1
ATOM 673 C CA . GLY A 1 93 ? -3.312 -9.930 5.123 1.00 98.38 93 GLY A CA 1
ATOM 674 C C . GLY A 1 93 ? -4.334 -9.697 4.014 1.00 98.38 93 GLY A C 1
ATOM 675 O O . GLY A 1 93 ? -5.393 -10.326 3.975 1.00 98.38 93 GLY A O 1
ATOM 676 N N . TRP A 1 94 ? -3.992 -8.824 3.077 1.00 98.62 94 TRP A N 1
ATOM 677 C CA . TRP A 1 94 ? -4.814 -8.452 1.936 1.00 98.62 94 TRP A CA 1
ATOM 678 C C . TRP A 1 94 ? -3.987 -8.521 0.660 1.00 98.62 94 TRP A C 1
ATOM 680 O O . TRP A 1 94 ? -2.807 -8.188 0.661 1.00 98.62 94 TRP A O 1
ATOM 690 N N . ARG A 1 95 ? -4.597 -8.931 -0.450 1.00 98.44 95 ARG A N 1
ATOM 691 C CA . ARG A 1 95 ? -3.949 -9.012 -1.762 1.00 98.44 95 ARG A CA 1
ATOM 692 C C . ARG A 1 95 ? -4.686 -8.197 -2.808 1.00 98.44 95 ARG A C 1
ATOM 694 O O . ARG A 1 95 ? -5.919 -8.134 -2.822 1.00 98.44 95 ARG A O 1
ATOM 701 N N . ARG A 1 96 ? -3.913 -7.637 -3.726 1.00 98.19 96 ARG A N 1
ATOM 702 C CA . ARG A 1 96 ? -4.386 -6.965 -4.934 1.00 98.19 96 ARG A CA 1
ATOM 703 C C . ARG A 1 96 ? -3.379 -7.207 -6.055 1.00 98.19 96 ARG A C 1
ATOM 705 O O . ARG A 1 96 ? -2.260 -7.651 -5.823 1.00 98.19 96 ARG A O 1
ATOM 712 N N . VAL A 1 97 ? -3.791 -6.950 -7.288 1.00 98.06 97 VAL A N 1
ATOM 713 C CA . VAL A 1 97 ? -2.881 -6.886 -8.429 1.00 98.06 97 VAL A CA 1
ATOM 714 C C . VAL A 1 97 ? -2.928 -5.477 -8.995 1.00 98.06 97 VAL A C 1
ATOM 716 O O . VAL A 1 97 ? -4.010 -4.999 -9.342 1.00 98.06 97 VAL A O 1
ATOM 719 N N . VAL A 1 98 ? -1.768 -4.834 -9.082 1.00 97.19 98 VAL A N 1
ATOM 720 C CA . VAL A 1 98 ? -1.595 -3.568 -9.802 1.00 97.19 98 VAL A CA 1
ATOM 721 C C . VAL A 1 98 ? -1.028 -3.847 -11.189 1.00 97.19 98 VAL A C 1
ATOM 723 O O . VAL A 1 98 ? -0.418 -4.892 -11.429 1.00 97.19 98 VAL A O 1
ATOM 726 N N . THR A 1 99 ? -1.276 -2.947 -12.130 1.00 96.56 99 THR A N 1
ATOM 727 C CA . THR A 1 99 ? -0.897 -3.117 -13.536 1.00 96.56 99 THR A CA 1
ATOM 728 C C . THR A 1 99 ? 0.091 -2.050 -13.969 1.00 96.56 99 THR A C 1
ATOM 730 O O . THR A 1 99 ? 0.048 -0.921 -13.477 1.00 96.56 99 THR A O 1
ATOM 733 N N . ARG A 1 100 ? 0.941 -2.386 -14.942 1.00 95.50 100 ARG A N 1
ATOM 734 C CA . ARG A 1 100 ? 1.859 -1.427 -15.570 1.00 95.50 100 ARG A CA 1
ATOM 735 C C . ARG A 1 100 ? 1.104 -0.208 -16.104 1.00 95.50 100 ARG A C 1
ATOM 737 O O . ARG A 1 100 ? 1.544 0.919 -15.927 1.00 95.50 100 ARG A O 1
ATOM 744 N N . GLU A 1 101 ? -0.063 -0.425 -16.704 1.00 95.56 101 GLU A N 1
ATOM 745 C CA . GLU A 1 101 ? -0.910 0.645 -17.235 1.00 95.56 101 GLU A CA 1
ATOM 746 C C . GLU A 1 101 ? -1.380 1.629 -16.151 1.00 95.56 101 GLU A C 1
ATOM 748 O O . GLU A 1 101 ? -1.422 2.833 -16.393 1.00 95.56 101 GLU A O 1
ATOM 753 N N . GLN A 1 102 ? -1.719 1.150 -14.948 1.00 95.94 102 GLN A N 1
ATOM 754 C CA . GLN A 1 102 ? -2.082 2.035 -13.831 1.00 95.94 102 GLN A CA 1
ATOM 755 C C . GLN A 1 102 ? -0.919 2.947 -13.441 1.00 95.94 102 GLN A C 1
ATOM 757 O O . GLN A 1 102 ? -1.125 4.143 -13.258 1.00 95.94 102 GLN A O 1
ATOM 762 N N . PHE A 1 103 ? 0.295 2.404 -13.380 1.00 95.25 103 PHE A N 1
ATOM 763 C CA . PHE A 1 103 ? 1.492 3.193 -13.113 1.00 95.25 103 PHE A CA 1
ATOM 764 C C . PHE A 1 103 ? 1.791 4.209 -14.218 1.00 95.25 103 PHE A C 1
ATOM 766 O O . PHE A 1 103 ? 2.034 5.376 -13.924 1.00 95.25 103 PHE A O 1
ATOM 773 N N . VAL A 1 104 ? 1.713 3.800 -15.490 1.00 94.75 104 VAL A N 1
ATOM 774 C CA . VAL A 1 104 ? 1.906 4.710 -16.633 1.00 94.75 104 VAL A CA 1
ATOM 775 C C . VAL A 1 104 ? 0.905 5.866 -16.584 1.00 94.75 104 VAL A C 1
ATOM 777 O O . VAL A 1 104 ? 1.293 7.016 -16.766 1.00 94.75 104 VAL A O 1
ATOM 780 N N . ARG A 1 105 ? -0.371 5.589 -16.287 1.00 95.19 105 ARG A N 1
ATOM 781 C CA . ARG A 1 105 ? -1.401 6.633 -16.141 1.00 95.19 105 ARG A CA 1
ATOM 782 C C . ARG A 1 105 ? -1.135 7.588 -14.981 1.00 95.19 105 ARG A C 1
ATOM 784 O O . ARG A 1 105 ? -1.525 8.744 -15.065 1.00 95.19 105 ARG A O 1
ATOM 791 N N . ALA A 1 106 ? -0.473 7.117 -13.930 1.00 92.88 106 ALA A N 1
ATOM 792 C CA . ALA A 1 106 ? -0.065 7.940 -12.800 1.00 92.88 106 ALA A CA 1
ATOM 793 C C . ALA A 1 106 ? 1.269 8.683 -13.035 1.00 92.88 106 ALA A C 1
ATOM 795 O O . ALA A 1 106 ? 1.757 9.350 -12.129 1.00 92.88 106 ALA A O 1
ATOM 796 N N . GLY A 1 107 ? 1.854 8.594 -14.236 1.00 94.75 107 GLY A N 1
ATOM 797 C CA . GLY A 1 107 ? 3.067 9.328 -14.606 1.00 94.75 107 GLY A CA 1
ATOM 798 C C . GLY A 1 107 ? 4.378 8.613 -14.277 1.00 94.75 107 GLY A C 1
ATOM 799 O O . GLY A 1 107 ? 5.427 9.249 -14.291 1.00 94.75 107 GLY A O 1
ATOM 800 N N . ALA A 1 108 ? 4.342 7.307 -13.991 1.00 92.06 108 ALA A N 1
ATOM 801 C CA . ALA A 1 108 ? 5.551 6.530 -13.739 1.00 92.06 108 ALA A CA 1
ATOM 802 C C . ALA A 1 108 ? 6.498 6.543 -14.946 1.00 92.06 108 ALA A C 1
ATOM 804 O O . ALA A 1 108 ? 6.077 6.329 -16.090 1.00 92.06 108 ALA A O 1
ATOM 805 N N . ASP A 1 109 ? 7.793 6.702 -14.677 1.00 90.25 109 ASP A N 1
ATOM 806 C CA . ASP A 1 109 ? 8.821 6.594 -15.704 1.00 90.25 109 ASP A CA 1
ATOM 807 C C . ASP A 1 109 ? 8.920 5.157 -16.256 1.00 90.25 109 ASP A C 1
ATOM 809 O O . ASP A 1 109 ? 8.846 4.164 -15.526 1.00 90.25 109 ASP A O 1
ATOM 813 N N . ARG A 1 110 ? 9.098 5.026 -17.576 1.00 86.19 110 ARG A N 1
ATOM 814 C CA . ARG A 1 110 ? 9.135 3.709 -18.232 1.00 86.19 110 ARG A CA 1
ATOM 815 C C . ARG A 1 110 ? 10.352 2.878 -17.827 1.00 86.19 110 ARG A C 1
ATOM 817 O O . ARG A 1 110 ? 10.222 1.654 -17.783 1.00 86.19 110 ARG A O 1
ATOM 824 N N . ALA A 1 111 ? 11.499 3.504 -17.561 1.00 86.88 111 ALA A N 1
ATOM 825 C CA . ALA A 1 111 ? 12.693 2.795 -17.112 1.00 86.88 111 ALA A CA 1
ATOM 826 C C . ALA A 1 111 ? 12.497 2.275 -15.683 1.00 86.88 111 ALA A C 1
ATOM 828 O O . ALA A 1 111 ? 12.766 1.103 -15.432 1.00 86.88 111 ALA A O 1
ATOM 829 N N . PHE A 1 112 ? 11.900 3.081 -14.797 1.00 84.44 112 PHE A N 1
ATOM 830 C CA . PHE A 1 112 ? 11.504 2.632 -13.455 1.00 84.44 112 PHE A CA 1
ATOM 831 C C . PHE A 1 112 ? 10.589 1.394 -13.508 1.00 84.44 112 PHE A C 1
ATOM 833 O O . PHE A 1 112 ? 10.831 0.388 -12.842 1.00 84.44 112 PHE A O 1
ATOM 840 N N . LEU A 1 113 ? 9.579 1.408 -14.383 1.00 89.50 113 LEU A N 1
ATOM 841 C CA . LEU A 1 113 ? 8.683 0.260 -14.547 1.00 89.50 113 LEU A CA 1
ATOM 842 C C . LEU A 1 113 ? 9.350 -0.967 -15.174 1.00 89.50 113 LEU A C 1
ATOM 844 O O . LEU A 1 113 ? 8.841 -2.078 -15.019 1.00 89.50 113 LEU A O 1
ATOM 848 N N . ALA A 1 114 ? 10.437 -0.806 -15.928 1.00 89.69 114 ALA A N 1
ATOM 849 C CA . ALA A 1 114 ? 11.182 -1.944 -16.456 1.00 89.69 114 ALA A CA 1
ATOM 850 C C . ALA A 1 114 ? 11.887 -2.712 -15.329 1.00 89.69 114 ALA A C 1
ATOM 852 O O . ALA A 1 114 ? 11.875 -3.942 -15.350 1.00 89.69 114 ALA A O 1
ATOM 853 N N . ASP A 1 115 ? 12.414 -2.009 -14.327 1.00 85.00 115 ASP A N 1
ATOM 854 C CA . ASP A 1 115 ? 13.071 -2.625 -13.172 1.00 85.00 115 ASP A CA 1
ATOM 855 C C . ASP A 1 115 ? 12.059 -3.327 -12.251 1.00 85.00 115 ASP A C 1
ATOM 857 O O . ASP A 1 115 ? 12.251 -4.489 -11.880 1.00 85.00 115 ASP A O 1
ATOM 861 N N . ASP A 1 116 ? 10.937 -2.665 -11.953 1.00 83.81 116 ASP A N 1
ATOM 862 C CA . ASP A 1 116 ? 9.945 -3.173 -10.998 1.00 83.81 116 ASP A CA 1
ATOM 863 C C . ASP A 1 116 ? 9.082 -4.310 -11.554 1.00 83.81 116 ASP A C 1
ATOM 865 O O . ASP A 1 116 ? 8.790 -5.285 -10.860 1.00 83.81 116 ASP A O 1
ATOM 869 N N . PHE A 1 117 ? 8.658 -4.218 -12.813 1.00 87.62 117 PHE A N 1
ATOM 870 C CA . PHE A 1 117 ? 7.800 -5.240 -13.417 1.00 87.62 117 PHE A CA 1
ATOM 871 C C . PHE A 1 117 ? 8.587 -6.259 -14.249 1.00 87.62 117 PHE A C 1
ATOM 873 O O . PHE A 1 117 ? 8.068 -7.334 -14.570 1.00 87.62 117 PHE A O 1
ATOM 880 N N . GLY A 1 118 ? 9.821 -5.949 -14.653 1.00 88.75 118 GLY A N 1
ATOM 881 C CA . GLY A 1 118 ? 10.523 -6.731 -15.665 1.00 88.75 118 GLY A CA 1
ATOM 882 C C . GLY A 1 118 ? 9.703 -6.793 -16.954 1.00 88.75 118 GLY A C 1
ATOM 883 O O . GLY A 1 118 ? 9.319 -5.770 -17.520 1.00 88.75 118 GLY A O 1
ATOM 884 N N . ARG A 1 119 ? 9.388 -8.017 -17.395 1.00 89.25 119 ARG A N 1
ATOM 885 C CA . ARG A 1 119 ? 8.514 -8.286 -18.553 1.00 89.25 119 ARG A CA 1
ATOM 886 C C . ARG A 1 119 ? 7.037 -8.467 -18.191 1.00 89.25 119 ARG A C 1
ATOM 888 O O . ARG A 1 119 ? 6.232 -8.693 -19.084 1.00 89.25 119 ARG A O 1
ATOM 895 N N . ALA A 1 120 ? 6.682 -8.443 -16.908 1.00 90.81 120 ALA A N 1
ATOM 896 C CA . ALA A 1 120 ? 5.294 -8.592 -16.498 1.00 90.81 120 ALA A CA 1
ATOM 897 C C . ALA A 1 120 ? 4.512 -7.290 -16.737 1.00 90.81 120 ALA A C 1
ATOM 899 O O . ALA A 1 120 ? 5.074 -6.195 -16.726 1.00 90.81 120 ALA A O 1
ATOM 900 N N . ASP A 1 121 ? 3.195 -7.414 -16.880 1.00 94.38 121 ASP A N 1
ATOM 901 C CA . ASP A 1 121 ? 2.269 -6.270 -16.884 1.00 94.38 121 ASP A CA 1
ATOM 902 C C . ASP A 1 121 ? 1.461 -6.167 -15.593 1.00 94.38 121 ASP A C 1
ATOM 904 O O . A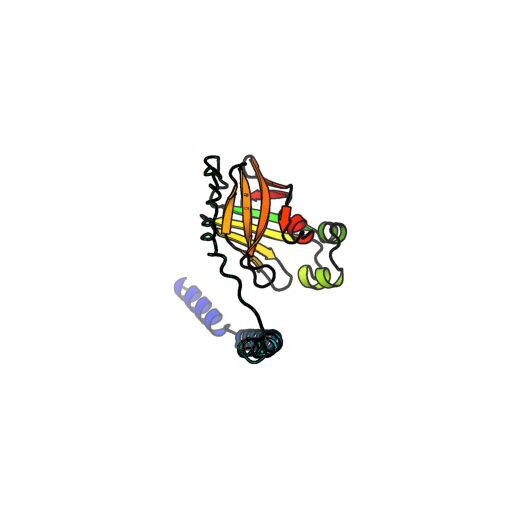SP A 1 121 ? 0.661 -5.250 -15.406 1.00 94.38 121 ASP A O 1
ATOM 908 N N . ARG A 1 122 ? 1.659 -7.130 -14.692 1.00 96.38 122 ARG A N 1
ATOM 909 C CA . ARG A 1 122 ? 0.909 -7.296 -13.455 1.00 96.38 122 ARG A CA 1
ATOM 910 C C . ARG A 1 122 ? 1.882 -7.521 -12.312 1.00 96.38 122 ARG A C 1
ATOM 912 O O . ARG A 1 122 ? 2.731 -8.403 -12.396 1.00 96.38 122 ARG A O 1
ATOM 919 N N . LEU A 1 123 ? 1.693 -6.771 -11.238 1.00 96.19 123 LEU A N 1
ATOM 920 C CA . LEU A 1 123 ? 2.447 -6.890 -10.003 1.00 96.19 123 LEU A CA 1
ATOM 921 C C . LEU A 1 123 ? 1.466 -7.283 -8.892 1.00 96.19 123 LEU A C 1
ATOM 923 O O . LEU A 1 123 ? 0.656 -6.464 -8.448 1.00 96.19 123 LEU A O 1
ATOM 927 N N . PRO A 1 124 ? 1.462 -8.559 -8.473 1.00 97.44 124 PRO A N 1
ATOM 928 C CA . PRO A 1 124 ? 0.791 -8.966 -7.251 1.00 97.44 124 PRO A CA 1
ATOM 929 C C . PRO A 1 124 ? 1.392 -8.218 -6.063 1.00 97.44 124 PRO A C 1
ATOM 931 O O . PRO A 1 124 ? 2.609 -8.233 -5.868 1.00 97.44 124 PRO A O 1
ATOM 934 N N . VAL A 1 125 ? 0.529 -7.594 -5.271 1.00 98.00 125 VAL A N 1
ATOM 935 C CA . VAL A 1 125 ? 0.896 -6.868 -4.058 1.00 98.00 125 VAL A CA 1
ATOM 936 C C . VAL A 1 125 ? 0.113 -7.400 -2.869 1.00 98.00 125 VAL A C 1
ATOM 938 O O . VAL A 1 125 ? -1.037 -7.838 -2.997 1.00 98.00 125 VAL A O 1
ATOM 941 N N . THR A 1 126 ? 0.744 -7.355 -1.704 1.00 98.44 126 THR A N 1
ATOM 942 C CA . THR A 1 126 ? 0.141 -7.714 -0.426 1.00 98.44 126 THR A CA 1
ATOM 943 C C . THR A 1 126 ? 0.275 -6.569 0.557 1.00 98.44 126 THR A C 1
ATOM 945 O O . THR A 1 126 ? 1.349 -5.985 0.677 1.00 98.44 126 THR A O 1
ATOM 948 N N . LEU A 1 127 ? -0.802 -6.293 1.276 1.00 98.62 127 LEU A N 1
ATOM 949 C CA . LEU A 1 127 ? -0.869 -5.324 2.357 1.00 98.62 127 LEU A CA 1
ATOM 950 C C . LEU A 1 127 ? -1.273 -6.070 3.625 1.00 98.62 127 LEU A C 1
ATOM 952 O O . LEU A 1 127 ? -2.317 -6.719 3.645 1.00 98.62 127 LEU A O 1
ATOM 956 N N . SER A 1 128 ? -0.461 -5.985 4.668 1.00 98.56 128 SER A N 1
ATOM 957 C CA . SER A 1 128 ? -0.736 -6.637 5.949 1.00 98.56 128 SER A CA 1
ATOM 958 C C . SER A 1 128 ? -0.853 -5.597 7.044 1.00 98.56 128 SER A C 1
ATOM 960 O O . SER A 1 128 ? -0.013 -4.703 7.115 1.00 98.56 128 SER A O 1
ATOM 962 N N . PHE A 1 129 ? -1.858 -5.757 7.900 1.00 98.38 129 PHE A N 1
ATOM 963 C CA . PHE A 1 129 ? -2.052 -4.988 9.127 1.00 98.38 129 PHE A CA 1
ATOM 964 C C . PHE A 1 129 ? -1.908 -5.938 10.312 1.00 98.38 129 PHE A C 1
ATOM 966 O O . PHE A 1 129 ? -2.576 -6.971 10.313 1.00 98.38 129 PHE A O 1
ATOM 973 N N . ILE A 1 130 ? -1.035 -5.622 11.271 1.00 98.00 130 ILE A N 1
ATOM 974 C CA . ILE A 1 130 ? -0.841 -6.389 12.512 1.00 98.00 130 ILE A CA 1
ATOM 975 C C . ILE A 1 130 ? -0.654 -5.397 13.661 1.00 98.00 130 ILE A C 1
ATOM 977 O O . ILE A 1 130 ? 0.368 -4.705 13.732 1.00 98.00 130 ILE A O 1
ATOM 981 N N . GLY A 1 131 ? -1.642 -5.296 14.549 1.00 96.31 131 GLY A N 1
ATOM 982 C CA . GLY A 1 131 ? -1.676 -4.287 15.599 1.00 96.31 131 GLY A CA 1
ATOM 983 C C . GLY A 1 131 ? -1.602 -2.871 15.020 1.00 96.31 131 GLY A C 1
ATOM 984 O O . GLY A 1 131 ? -2.479 -2.437 14.276 1.00 96.31 131 GLY A O 1
ATOM 985 N N . THR A 1 132 ? -0.544 -2.138 15.364 1.00 97.38 132 THR A N 1
ATOM 986 C CA . THR A 1 132 ? -0.284 -0.775 14.865 1.00 97.38 132 THR A CA 1
ATOM 987 C C . THR A 1 132 ? 0.712 -0.737 13.710 1.00 97.38 132 THR A C 1
ATOM 989 O O . THR A 1 132 ? 1.202 0.335 13.369 1.00 97.38 132 THR A O 1
ATOM 992 N N . VAL A 1 133 ? 1.043 -1.882 13.111 1.00 98.31 133 VAL A N 1
ATOM 993 C CA . VAL A 1 133 ? 2.049 -1.989 12.049 1.00 98.31 133 VAL A CA 1
ATOM 994 C C . VAL A 1 133 ? 1.383 -2.346 10.727 1.00 98.31 133 VAL A C 1
ATOM 996 O O . VAL A 1 133 ? 0.495 -3.202 10.683 1.00 98.31 133 VAL A O 1
ATOM 999 N N . TYR A 1 134 ? 1.849 -1.730 9.638 1.00 98.44 134 TYR A N 1
ATOM 1000 C CA . TYR A 1 134 ? 1.565 -2.200 8.286 1.00 98.44 134 TYR A CA 1
ATOM 1001 C C . TYR A 1 134 ? 2.832 -2.598 7.536 1.00 98.44 134 TYR A C 1
ATOM 1003 O O . TYR A 1 134 ? 3.932 -2.111 7.805 1.00 98.44 134 TYR A O 1
ATOM 1011 N N . SER A 1 135 ? 2.653 -3.462 6.541 1.00 98.12 135 SER A N 1
ATOM 1012 C CA . SER A 1 135 ? 3.656 -3.720 5.508 1.00 98.12 135 SER A CA 1
ATOM 1013 C C . SER A 1 135 ? 2.994 -3.860 4.145 1.00 98.12 135 SER A C 1
ATOM 1015 O O . SER A 1 135 ? 1.932 -4.470 4.015 1.00 98.12 135 SER A O 1
ATOM 1017 N N . LEU A 1 136 ? 3.640 -3.298 3.130 1.00 97.75 136 LEU A N 1
ATOM 1018 C CA . LEU A 1 136 ? 3.265 -3.369 1.729 1.00 97.75 136 LEU A CA 1
ATOM 1019 C C . LEU A 1 136 ? 4.390 -4.075 0.971 1.00 97.75 136 LEU A C 1
ATOM 1021 O O . LEU A 1 136 ? 5.531 -3.618 0.948 1.00 97.75 136 LEU A O 1
ATOM 1025 N N . SER A 1 137 ? 4.074 -5.209 0.357 1.00 96.94 137 SER A N 1
ATOM 1026 C CA . SER A 1 137 ? 5.038 -6.024 -0.388 1.00 96.94 137 SER A CA 1
ATOM 1027 C C . SER A 1 137 ? 4.562 -6.283 -1.808 1.00 96.94 137 SER A C 1
ATOM 1029 O O . SER A 1 137 ? 3.362 -6.368 -2.063 1.00 96.94 137 SER A O 1
ATOM 1031 N N . GLY A 1 138 ? 5.509 -6.443 -2.728 1.00 95.75 138 GLY A N 1
ATOM 1032 C CA . GLY A 1 138 ? 5.260 -6.767 -4.130 1.00 95.75 138 GLY A CA 1
ATOM 1033 C C . GLY A 1 138 ? 6.019 -8.016 -4.572 1.00 95.75 138 GLY A C 1
ATOM 1034 O O . GLY A 1 138 ? 7.070 -8.360 -4.021 1.00 95.75 138 GLY A O 1
ATOM 1035 N N . ARG A 1 139 ? 5.480 -8.710 -5.576 1.00 95.25 139 ARG A N 1
ATOM 1036 C CA . ARG A 1 139 ? 6.125 -9.840 -6.262 1.00 95.25 139 ARG A CA 1
ATOM 1037 C C . ARG A 1 139 ? 6.906 -9.332 -7.482 1.00 95.25 139 ARG A C 1
ATOM 1039 O O . ARG A 1 139 ? 6.436 -9.444 -8.612 1.00 95.25 139 ARG A O 1
ATOM 1046 N N . TYR A 1 140 ? 8.089 -8.789 -7.240 1.00 91.94 140 TYR A N 1
ATOM 1047 C CA . TYR A 1 140 ? 9.001 -8.271 -8.263 1.00 91.94 140 TYR A CA 1
ATOM 1048 C C . TYR A 1 140 ? 9.732 -9.415 -9.006 1.00 91.94 140 TYR A C 1
ATOM 1050 O O . TYR A 1 140 ? 9.717 -10.561 -8.539 1.00 91.94 140 TYR A O 1
ATOM 1058 N N . PRO A 1 141 ? 10.424 -9.152 -10.135 1.00 89.62 141 PRO A N 1
ATOM 1059 C CA . PRO A 1 141 ? 11.186 -10.167 -10.872 1.00 89.62 141 PRO A CA 1
ATOM 1060 C C . PRO A 1 141 ? 12.216 -10.927 -10.026 1.00 89.62 141 PRO A C 1
ATOM 1062 O O . PRO A 1 141 ? 12.425 -12.121 -10.229 1.00 89.62 141 PRO A O 1
ATOM 1065 N N . ALA A 1 142 ? 12.833 -10.254 -9.050 1.00 90.19 142 ALA A N 1
ATOM 1066 C CA . ALA A 1 142 ? 13.800 -10.855 -8.132 1.00 90.19 142 ALA A CA 1
ATOM 1067 C C . ALA A 1 142 ? 13.156 -11.676 -6.994 1.00 90.19 142 ALA A C 1
ATOM 1069 O O . ALA A 1 142 ? 13.870 -12.319 -6.225 1.00 90.19 142 ALA A O 1
ATOM 1070 N N . GLY A 1 143 ? 11.824 -11.673 -6.877 1.00 92.81 143 GLY A N 1
ATOM 1071 C CA . GLY A 1 143 ? 11.076 -12.344 -5.818 1.00 92.81 143 GLY A CA 1
ATOM 1072 C C . GLY A 1 143 ? 10.172 -11.395 -5.032 1.00 92.81 143 GLY A C 1
ATOM 1073 O O . GLY A 1 143 ? 9.855 -10.290 -5.465 1.00 92.81 143 GLY A O 1
ATOM 1074 N N . TRP A 1 144 ? 9.721 -11.853 -3.864 1.00 94.12 144 TRP A N 1
ATOM 1075 C CA . TRP A 1 144 ? 8.975 -10.999 -2.942 1.00 94.12 144 TRP A CA 1
ATOM 1076 C C . TRP A 1 144 ? 9.909 -9.983 -2.290 1.00 94.12 144 TRP A C 1
ATOM 1078 O O . TRP A 1 144 ? 10.955 -10.363 -1.766 1.00 94.12 144 TRP A O 1
ATOM 1088 N N . SER A 1 145 ? 9.504 -8.716 -2.289 1.00 93.50 145 SER A N 1
ATOM 1089 C CA . SER A 1 145 ? 10.185 -7.654 -1.551 1.00 93.50 145 SER A CA 1
ATOM 1090 C C . SER A 1 145 ? 9.172 -6.779 -0.832 1.00 93.50 145 SER A C 1
ATOM 1092 O O . SER A 1 145 ? 8.092 -6.503 -1.361 1.00 93.50 145 SER A O 1
ATOM 1094 N N . VAL A 1 146 ? 9.545 -6.324 0.362 1.00 93.56 146 VAL A N 1
ATOM 1095 C CA . VAL A 1 146 ? 8.833 -5.257 1.065 1.00 93.56 146 VAL A CA 1
ATOM 1096 C C . VAL A 1 146 ? 9.148 -3.954 0.337 1.00 93.56 146 VAL A C 1
ATOM 1098 O O . VAL A 1 146 ? 10.318 -3.606 0.186 1.00 93.56 146 VAL A O 1
ATOM 1101 N N . GLY A 1 147 ? 8.110 -3.288 -0.164 1.00 90.94 147 GLY A N 1
ATOM 1102 C CA . GLY A 1 147 ? 8.218 -1.971 -0.788 1.00 90.94 147 GLY A CA 1
ATOM 1103 C C . GLY A 1 147 ? 8.108 -0.853 0.246 1.00 90.94 147 GLY A C 1
ATOM 1104 O O . GLY A 1 147 ? 8.867 0.108 0.192 1.00 90.94 147 GLY A O 1
ATOM 1105 N N . ASP A 1 148 ? 7.213 -1.016 1.223 1.00 95.50 148 ASP A N 1
ATOM 1106 C CA . ASP A 1 148 ? 7.041 -0.073 2.327 1.00 95.50 148 ASP A CA 1
ATOM 1107 C C . ASP A 1 148 ? 6.568 -0.786 3.601 1.00 95.50 148 ASP A C 1
ATOM 1109 O O . ASP A 1 148 ? 5.996 -1.879 3.556 1.00 95.50 148 ASP A O 1
ATOM 1113 N N . ALA A 1 149 ? 6.812 -0.171 4.749 1.00 97.00 149 ALA A N 1
ATOM 1114 C CA . ALA A 1 149 ? 6.316 -0.607 6.042 1.00 97.00 149 ALA A CA 1
ATOM 1115 C C . ALA A 1 149 ? 6.302 0.566 7.016 1.00 97.00 149 ALA A C 1
ATOM 1117 O O . ALA A 1 149 ? 7.066 1.524 6.872 1.00 97.00 149 ALA A O 1
ATOM 1118 N N . GLY A 1 150 ? 5.504 0.457 8.069 1.00 97.44 150 GLY A N 1
ATOM 1119 C CA . GLY A 1 150 ? 5.524 1.446 9.132 1.00 97.44 150 GLY A CA 1
ATOM 1120 C C . GLY A 1 150 ? 4.342 1.330 10.069 1.00 97.44 150 GLY A C 1
ATOM 1121 O O . GLY A 1 150 ? 3.893 0.220 10.354 1.00 97.44 150 GLY A O 1
ATOM 1122 N N . THR A 1 151 ? 3.861 2.463 10.573 1.00 98.38 151 THR A N 1
ATOM 1123 C CA . THR A 1 151 ? 2.798 2.484 11.580 1.00 98.38 151 THR A CA 1
ATOM 1124 C C . THR A 1 151 ? 1.444 2.847 10.997 1.00 98.38 151 THR A C 1
ATOM 1126 O O . THR A 1 151 ? 1.334 3.477 9.945 1.00 98.38 151 THR A O 1
ATOM 1129 N N . VAL A 1 152 ? 0.410 2.404 11.701 1.00 98.06 152 VAL A N 1
ATOM 1130 C CA . VAL A 1 152 ? -0.996 2.582 11.371 1.00 98.06 152 VAL A CA 1
ATOM 1131 C C . VAL A 1 152 ? -1.665 3.307 12.515 1.00 98.06 152 VAL A C 1
ATOM 1133 O O . VAL A 1 152 ? -1.677 2.826 13.650 1.00 98.06 152 VAL A O 1
ATOM 1136 N N . GLU A 1 153 ? -2.288 4.425 12.190 1.00 97.62 153 GLU A N 1
ATOM 1137 C CA . GLU A 1 153 ? -3.119 5.190 13.103 1.00 97.62 153 GLU A CA 1
ATOM 1138 C C . GLU A 1 153 ? -4.465 5.498 12.445 1.00 97.62 153 GLU A C 1
ATOM 1140 O O . GLU A 1 153 ? -4.650 5.347 11.235 1.00 97.62 153 GLU A O 1
ATOM 1145 N N . TYR A 1 154 ? -5.436 5.900 13.257 1.00 97.00 154 TYR A N 1
ATOM 1146 C CA . TYR A 1 154 ? -6.743 6.330 12.779 1.00 97.00 154 TYR A CA 1
ATOM 1147 C C . TYR A 1 154 ? -6.958 7.760 13.236 1.00 97.00 154 TYR A C 1
ATOM 1149 O O . TYR A 1 154 ? -6.958 8.041 14.436 1.00 97.00 154 TYR A O 1
ATOM 1157 N N . ALA A 1 155 ? -7.131 8.651 12.268 1.00 95.50 155 ALA A N 1
ATOM 1158 C CA . ALA A 1 155 ? -7.434 10.043 12.534 1.00 95.50 155 ALA A CA 1
ATOM 1159 C C . ALA A 1 155 ? -8.811 10.180 13.216 1.00 95.50 155 ALA A C 1
ATOM 1161 O O . ALA A 1 155 ? -9.655 9.287 13.081 1.00 95.50 155 ALA A O 1
ATOM 1162 N N . PRO A 1 156 ? -9.086 11.300 13.912 1.00 95.19 156 PRO A N 1
ATOM 1163 C CA . PRO A 1 156 ? -10.375 11.519 14.574 1.00 95.19 156 PRO A CA 1
ATOM 1164 C C . PRO A 1 156 ? -11.582 11.423 13.622 1.00 95.19 156 PRO A C 1
ATOM 1166 O O . PRO A 1 156 ? -12.658 10.996 14.028 1.00 95.19 156 PRO A O 1
ATOM 1169 N N . ASP A 1 157 ? -11.394 11.759 12.341 1.00 95.06 157 ASP A N 1
ATOM 1170 C CA . ASP A 1 157 ? -12.401 11.653 11.272 1.00 95.06 157 ASP A CA 1
ATOM 1171 C C . ASP A 1 157 ? -12.568 10.225 10.706 1.00 95.06 157 ASP A C 1
ATOM 1173 O O . ASP A 1 157 ? -13.347 9.992 9.781 1.00 95.06 157 ASP A O 1
ATOM 1177 N N . GLY A 1 158 ? -11.830 9.258 11.252 1.00 95.69 158 GLY A N 1
ATOM 1178 C CA . GLY A 1 158 ? -11.853 7.853 10.867 1.00 95.69 158 GLY A CA 1
ATOM 1179 C C . GLY A 1 158 ? -11.037 7.493 9.637 1.00 95.69 158 GLY A C 1
ATOM 1180 O O . GLY A 1 158 ? -11.102 6.342 9.191 1.00 95.69 158 GLY A O 1
ATOM 1181 N N . ARG A 1 159 ? -10.240 8.417 9.095 1.00 97.62 159 ARG A N 1
ATOM 1182 C CA . ARG A 1 159 ? -9.293 8.087 8.027 1.00 97.62 159 ARG A CA 1
ATOM 1183 C C . ARG A 1 159 ? -8.143 7.235 8.557 1.00 97.62 159 ARG A C 1
ATOM 1185 O O . ARG A 1 159 ? -7.643 7.449 9.659 1.00 97.62 159 ARG A O 1
ATOM 1192 N N . LEU A 1 160 ? -7.703 6.292 7.733 1.00 98.12 160 LEU A N 1
ATOM 1193 C CA . LEU A 1 160 ? -6.511 5.488 7.975 1.00 98.12 160 LEU A CA 1
ATOM 1194 C C . LEU A 1 160 ? -5.284 6.363 7.716 1.00 98.12 160 LEU A C 1
ATOM 1196 O O . LEU A 1 160 ? -5.167 6.916 6.623 1.00 98.12 160 LEU A O 1
ATOM 1200 N N . GLN A 1 161 ? -4.389 6.487 8.688 1.00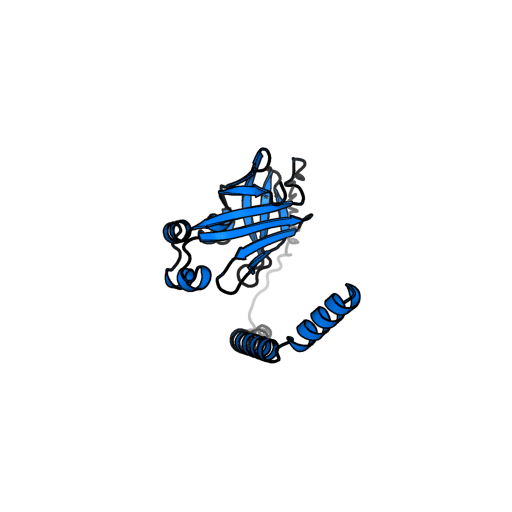 97.94 161 GLN A N 1
ATOM 1201 C CA . GLN A 1 161 ? -3.094 7.140 8.534 1.00 97.94 161 GLN A CA 1
ATOM 1202 C C . GLN A 1 161 ? -1.988 6.088 8.547 1.00 97.94 161 GLN A C 1
ATOM 1204 O O . GLN A 1 161 ? -1.929 5.246 9.441 1.00 97.94 161 GLN A O 1
ATOM 1209 N N . LEU A 1 162 ? -1.132 6.132 7.533 1.00 97.88 162 LEU A N 1
ATOM 1210 C CA . LEU A 1 162 ? 0.029 5.270 7.376 1.00 97.88 162 LEU A CA 1
ATOM 1211 C C . LEU A 1 162 ? 1.278 6.140 7.440 1.00 97.88 162 LEU A C 1
ATOM 1213 O O . LEU A 1 162 ? 1.431 7.036 6.612 1.00 97.88 162 LEU A O 1
ATOM 1217 N N . THR A 1 163 ? 2.171 5.863 8.383 1.00 97.44 163 THR A N 1
ATOM 1218 C CA . THR A 1 163 ? 3.458 6.564 8.486 1.00 97.44 163 THR A CA 1
ATOM 1219 C C . THR A 1 163 ? 4.566 5.626 8.045 1.00 97.44 163 THR A C 1
ATOM 1221 O O . THR A 1 163 ? 4.788 4.592 8.675 1.00 97.44 163 THR A O 1
ATOM 1224 N N . SER A 1 164 ? 5.243 5.955 6.947 1.00 96.50 164 SER A N 1
ATOM 1225 C CA . SER A 1 164 ? 6.295 5.122 6.359 1.00 96.50 164 SER A CA 1
ATOM 1226 C C . SER A 1 164 ? 7.591 5.160 7.171 1.00 96.50 164 SER A C 1
ATOM 1228 O O . SER A 1 164 ? 8.011 6.187 7.711 1.00 96.50 164 SER A O 1
ATOM 1230 N N . THR A 1 165 ? 8.262 4.014 7.227 1.00 95.69 165 THR A N 1
ATOM 1231 C CA . THR A 1 165 ? 9.611 3.850 7.788 1.00 95.69 165 THR A CA 1
ATOM 1232 C C . THR A 1 165 ? 10.651 3.530 6.711 1.00 95.69 165 THR A C 1
ATOM 1234 O O . THR A 1 165 ? 11.841 3.398 7.027 1.00 95.69 165 THR A O 1
ATOM 1237 N N . ALA A 1 166 ? 10.235 3.444 5.440 1.00 90.44 166 ALA A N 1
ATOM 1238 C CA . ALA A 1 166 ? 11.114 3.137 4.322 1.00 90.44 166 ALA A CA 1
ATOM 1239 C C . ALA A 1 166 ? 12.230 4.192 4.179 1.00 90.44 166 ALA A C 1
ATOM 1241 O O . ALA A 1 166 ? 11.972 5.386 4.334 1.00 90.44 166 ALA A O 1
ATOM 1242 N N . PRO A 1 167 ? 13.477 3.803 3.842 1.00 85.69 167 PRO A N 1
ATOM 1243 C CA . PRO A 1 167 ? 14.596 4.744 3.729 1.00 85.69 167 PRO A CA 1
ATOM 1244 C C . PRO A 1 167 ? 14.362 5.921 2.770 1.00 85.69 167 PRO A C 1
ATOM 1246 O O . PRO A 1 167 ? 14.897 6.997 3.008 1.00 85.69 167 PRO A O 1
ATOM 1249 N N . GLY A 1 168 ? 13.569 5.725 1.710 1.00 84.12 168 GLY A N 1
ATOM 1250 C CA . GLY A 1 168 ? 13.255 6.757 0.715 1.00 84.12 168 GLY A CA 1
ATOM 1251 C C . GLY A 1 168 ? 12.112 7.703 1.095 1.00 84.12 168 GLY A C 1
ATOM 1252 O O . GLY A 1 168 ? 11.952 8.725 0.441 1.00 84.12 168 GLY A O 1
ATOM 1253 N N . CYS A 1 169 ? 11.334 7.386 2.134 1.00 85.88 169 CYS A N 1
ATOM 1254 C CA . CYS A 1 169 ? 10.179 8.187 2.554 1.00 85.88 169 CYS A CA 1
ATOM 1255 C C . CYS A 1 169 ? 9.953 8.110 4.073 1.00 85.88 169 CYS A C 1
ATOM 1257 O O . CYS A 1 169 ? 8.830 7.996 4.562 1.00 85.88 169 CYS A O 1
ATOM 1259 N N . ARG A 1 170 ? 11.035 8.116 4.858 1.00 92.88 170 ARG A N 1
ATOM 1260 C CA . ARG A 1 170 ? 10.924 7.965 6.311 1.00 92.88 170 ARG A CA 1
ATOM 1261 C C . ARG A 1 170 ? 10.141 9.138 6.898 1.00 92.88 170 ARG A C 1
ATOM 1263 O O . ARG A 1 170 ? 10.555 10.285 6.760 1.00 92.88 170 ARG A O 1
ATOM 1270 N N . GLY A 1 171 ? 9.057 8.829 7.603 1.00 91.81 171 GLY A N 1
ATOM 1271 C CA . GLY A 1 171 ? 8.162 9.819 8.198 1.00 91.81 171 GLY A CA 1
ATOM 1272 C C . GLY A 1 171 ? 7.127 10.389 7.228 1.00 91.81 171 GLY A C 1
ATOM 1273 O O . GLY A 1 171 ? 6.321 11.213 7.650 1.00 91.81 171 GLY A O 1
ATOM 1274 N N . CYS A 1 172 ? 7.105 9.956 5.963 1.00 94.00 172 CYS A N 1
ATOM 1275 C CA . CYS A 1 172 ? 6.019 10.299 5.052 1.00 94.00 172 CYS A CA 1
ATOM 1276 C C . CYS A 1 172 ? 4.703 9.750 5.595 1.00 94.00 172 CYS A C 1
ATOM 1278 O O . CYS A 1 172 ? 4.629 8.587 6.000 1.00 94.00 172 CYS A O 1
ATOM 1280 N N . VAL A 1 173 ? 3.672 10.589 5.583 1.00 95.75 173 VAL A N 1
ATOM 1281 C CA . VAL A 1 173 ? 2.340 10.229 6.069 1.00 95.75 173 VAL A CA 1
ATOM 1282 C C . VAL A 1 173 ? 1.384 10.179 4.889 1.00 95.75 173 VAL A C 1
ATOM 1284 O O . VAL A 1 173 ? 1.260 11.147 4.139 1.00 95.75 173 VAL A O 1
ATOM 1287 N N . GLY A 1 174 ? 0.702 9.048 4.742 1.00 96.00 174 GLY A N 1
ATOM 1288 C CA . GLY A 1 174 ? -0.396 8.846 3.806 1.00 96.00 174 GLY A CA 1
ATOM 1289 C C . GLY A 1 174 ? -1.718 8.699 4.549 1.00 96.00 174 GLY A C 1
ATOM 1290 O O . GLY A 1 174 ? -1.811 7.946 5.512 1.00 96.00 174 GLY A O 1
ATOM 1291 N N . SER A 1 175 ? -2.761 9.389 4.098 1.00 97.31 175 SER A N 1
ATOM 1292 C CA . SER A 1 175 ? -4.105 9.305 4.665 1.00 97.31 175 SER A CA 1
ATOM 1293 C C . SER A 1 175 ? -5.105 8.770 3.646 1.00 97.31 175 SER A C 1
ATOM 1295 O O . SER A 1 175 ? -5.245 9.328 2.559 1.00 97.31 175 SER A O 1
ATOM 1297 N N . LEU A 1 176 ? -5.872 7.745 4.012 1.00 98.00 176 LEU A N 1
ATOM 1298 C CA . LEU A 1 176 ? -6.829 7.051 3.147 1.00 98.00 176 LEU A CA 1
ATOM 1299 C C . LEU A 1 176 ? -8.217 6.996 3.790 1.00 98.00 176 LEU A C 1
ATOM 1301 O O . LEU A 1 176 ? -8.363 6.791 4.995 1.00 98.00 176 LEU A O 1
ATOM 1305 N N . SER A 1 177 ? -9.256 7.098 2.966 1.00 98.19 177 SER A N 1
ATOM 1306 C CA . SER A 1 177 ? -10.562 6.554 3.340 1.00 98.19 177 SER A CA 1
ATOM 1307 C C . SER A 1 177 ? -10.527 5.035 3.198 1.00 98.19 177 SER A C 1
ATOM 1309 O O . SER A 1 177 ? -9.842 4.501 2.319 1.00 98.19 177 SER A O 1
ATOM 1311 N N . TRP A 1 178 ? -11.263 4.335 4.056 1.00 98.50 178 TRP A N 1
ATOM 1312 C CA . TRP A 1 178 ? -11.303 2.882 4.027 1.00 98.50 178 TRP A CA 1
ATOM 1313 C C . TRP A 1 178 ? -12.690 2.348 4.376 1.00 98.50 178 TRP A C 1
ATOM 1315 O O . TRP A 1 178 ? -13.495 3.010 5.033 1.00 98.50 178 TRP A O 1
ATOM 1325 N N . ARG A 1 179 ? -12.984 1.135 3.906 1.00 98.31 179 ARG A N 1
ATOM 1326 C CA . ARG A 1 179 ? -14.202 0.398 4.258 1.00 98.31 179 ARG A CA 1
ATOM 1327 C C . ARG A 1 179 ? -13.996 -1.093 4.047 1.00 98.31 179 ARG A C 1
ATOM 1329 O O . ARG A 1 179 ? -13.438 -1.492 3.029 1.00 98.31 179 ARG A O 1
ATOM 1336 N N . ILE A 1 180 ? -14.533 -1.915 4.943 1.00 98.19 180 ILE A N 1
ATOM 1337 C CA . ILE A 1 180 ? -14.565 -3.373 4.780 1.00 98.19 180 ILE A CA 1
ATOM 1338 C C . ILE A 1 180 ? -15.980 -3.821 4.400 1.00 98.19 180 ILE A C 1
ATOM 1340 O O . ILE A 1 180 ? -16.967 -3.331 4.950 1.00 98.19 180 ILE A O 1
ATOM 1344 N N . ARG A 1 181 ? -16.083 -4.735 3.430 1.00 97.69 181 ARG A N 1
ATOM 1345 C CA . ARG A 1 181 ? -17.327 -5.405 3.020 1.00 97.69 181 ARG A CA 1
ATOM 1346 C C . ARG A 1 181 ? -17.040 -6.883 2.762 1.00 97.69 181 ARG A C 1
ATOM 1348 O O . ARG A 1 181 ? -16.461 -7.221 1.731 1.00 97.69 181 ARG A O 1
ATOM 1355 N N . GLY A 1 182 ? -17.438 -7.753 3.690 1.00 96.69 182 GLY A N 1
ATOM 1356 C CA . GLY A 1 182 ? -17.080 -9.173 3.640 1.00 96.69 182 GLY A CA 1
ATOM 1357 C C . GLY A 1 182 ? -15.559 -9.351 3.607 1.00 96.69 182 GLY A C 1
ATOM 1358 O O . GLY A 1 182 ? -14.848 -8.745 4.405 1.00 96.69 182 GLY A O 1
ATOM 1359 N N . ASN A 1 183 ? -15.060 -10.103 2.627 1.00 98.00 183 ASN A N 1
ATOM 1360 C CA . ASN A 1 183 ? -13.629 -10.340 2.413 1.00 98.00 183 ASN A CA 1
ATOM 1361 C C . ASN A 1 183 ? -12.921 -9.245 1.592 1.00 98.00 183 ASN A C 1
ATOM 1363 O O . ASN A 1 183 ? -11.824 -9.472 1.074 1.00 98.00 183 ASN A O 1
ATOM 1367 N N . ARG A 1 184 ? -13.537 -8.064 1.430 1.00 98.56 184 ARG A N 1
ATOM 1368 C CA . ARG A 1 184 ? -12.979 -6.955 0.644 1.00 98.56 184 ARG A CA 1
ATOM 1369 C C . ARG A 1 184 ? -12.673 -5.736 1.501 1.00 98.56 184 ARG A C 1
ATOM 1371 O O . ARG A 1 184 ? -13.555 -5.239 2.199 1.00 98.56 184 ARG A O 1
ATOM 1378 N N . LEU A 1 185 ? -11.460 -5.210 1.365 1.00 98.56 185 LEU A N 1
ATOM 1379 C CA . LEU A 1 185 ? -11.041 -3.910 1.885 1.00 98.56 185 LEU A CA 1
ATOM 1380 C C . LEU A 1 185 ? -10.980 -2.926 0.717 1.00 98.56 185 LEU A C 1
ATOM 1382 O O . LEU A 1 185 ? -10.278 -3.156 -0.264 1.00 98.56 185 LEU A O 1
ATOM 1386 N N . LEU A 1 186 ? -11.731 -1.837 0.808 1.00 98.62 186 LEU A N 1
ATOM 1387 C CA . LEU A 1 186 ? -11.670 -0.737 -0.144 1.00 98.62 186 LEU A CA 1
ATOM 1388 C C . LEU A 1 186 ? -10.838 0.379 0.476 1.00 98.62 186 LEU A C 1
ATOM 1390 O O . LEU A 1 186 ? -11.185 0.837 1.562 1.00 98.62 186 LEU A O 1
ATOM 1394 N N . LEU A 1 187 ? -9.787 0.809 -0.217 1.00 98.38 187 LEU A N 1
ATOM 1395 C CA . LEU A 1 187 ? -8.960 1.964 0.131 1.00 98.38 187 LEU A CA 1
ATOM 1396 C C . LEU A 1 187 ? -9.088 3.019 -0.971 1.00 98.38 187 LEU A C 1
ATOM 1398 O O . LEU A 1 187 ? -9.117 2.660 -2.149 1.00 98.38 187 LEU A O 1
ATOM 1402 N N . GLY A 1 188 ? -9.161 4.302 -0.622 1.00 97.31 188 GLY A N 1
ATOM 1403 C CA . GLY A 1 188 ? -9.232 5.366 -1.628 1.00 97.31 188 GLY A CA 1
ATOM 1404 C C . GLY A 1 188 ? -9.128 6.779 -1.070 1.00 97.31 188 GLY A C 1
ATOM 1405 O O . GLY A 1 188 ? -9.170 6.991 0.147 1.00 97.31 188 GLY A O 1
ATOM 1406 N N . GLY A 1 189 ? -9.031 7.754 -1.969 1.00 94.00 189 GLY A N 1
ATOM 1407 C CA . GLY A 1 189 ? -8.856 9.161 -1.627 1.00 94.00 189 GLY A CA 1
ATOM 1408 C C . GLY A 1 189 ? -7.543 9.411 -0.891 1.00 94.00 189 GLY A C 1
ATOM 1409 O O . GLY A 1 189 ? -7.557 10.151 0.091 1.00 94.00 189 GLY A O 1
ATOM 1410 N N . PHE A 1 190 ? -6.470 8.736 -1.297 1.00 95.25 190 PHE A N 1
ATOM 1411 C CA . PHE A 1 190 ? -5.118 8.878 -0.783 1.00 95.25 190 PHE A CA 1
ATOM 1412 C C . PHE A 1 190 ? -4.701 10.347 -0.806 1.00 95.25 190 PHE A C 1
ATOM 1414 O O . PHE A 1 190 ? -4.888 11.055 -1.794 1.00 95.25 190 PHE A O 1
ATOM 1421 N N . ARG A 1 191 ? -4.160 10.804 0.318 1.00 93.62 191 ARG A N 1
ATOM 1422 C CA . ARG A 1 191 ? -3.536 12.115 0.480 1.00 93.62 191 ARG A CA 1
ATOM 1423 C C . ARG A 1 191 ? -2.207 11.880 1.174 1.00 93.62 191 ARG A C 1
ATOM 1425 O O . ARG A 1 191 ? -2.217 11.446 2.324 1.00 93.62 191 ARG A O 1
ATOM 1432 N N . GLY A 1 192 ? -1.103 12.096 0.473 1.00 85.56 192 GLY A N 1
ATOM 1433 C CA . GLY A 1 192 ? 0.244 11.872 0.990 1.00 85.56 192 GLY A CA 1
ATOM 1434 C C . GLY A 1 192 ? 1.053 13.159 1.078 1.00 85.56 192 GLY A C 1
ATOM 1435 O O . GLY A 1 192 ? 0.782 14.113 0.350 1.00 85.56 192 GLY A O 1
ATOM 1436 N N . THR A 1 193 ? 2.060 13.158 1.950 1.00 78.19 193 THR A N 1
ATOM 1437 C CA . THR A 1 193 ? 3.147 14.143 1.927 1.00 78.19 193 THR A CA 1
ATOM 1438 C C . THR A 1 193 ? 4.488 13.403 1.824 1.00 78.19 193 THR A C 1
ATOM 1440 O O . THR A 1 193 ? 4.839 12.700 2.779 1.00 78.19 193 THR A O 1
ATOM 1443 N N . PRO A 1 194 ? 5.248 13.556 0.718 1.00 79.75 194 PRO A N 1
ATOM 1444 C CA . PRO A 1 194 ? 4.887 14.290 -0.502 1.00 79.75 194 PRO A CA 1
ATOM 1445 C C . PRO A 1 194 ? 3.702 13.643 -1.240 1.00 79.75 194 PRO A C 1
ATOM 1447 O O . PRO A 1 194 ? 3.378 12.479 -1.002 1.00 79.75 194 PRO A O 1
ATOM 1450 N N . ASP A 1 195 ? 3.053 14.406 -2.124 1.00 81.88 195 ASP A N 1
ATOM 1451 C CA . ASP A 1 195 ? 2.046 13.844 -3.024 1.00 81.88 195 ASP A CA 1
ATOM 1452 C C . ASP A 1 195 ? 2.745 12.893 -4.003 1.00 81.88 195 ASP A C 1
ATOM 1454 O O . ASP A 1 195 ? 3.545 13.322 -4.837 1.00 81.88 195 ASP A O 1
ATOM 1458 N N . ASP A 1 196 ? 2.501 11.594 -3.836 1.00 85.88 196 ASP A N 1
ATOM 1459 C CA . ASP A 1 196 ? 3.103 10.533 -4.635 1.00 85.88 196 ASP A CA 1
ATOM 1460 C C . ASP A 1 196 ? 2.004 9.750 -5.376 1.00 85.88 196 ASP A C 1
ATOM 1462 O O . ASP A 1 196 ? 1.345 8.871 -4.798 1.00 85.88 196 ASP A O 1
ATOM 1466 N N . PRO A 1 197 ? 1.808 10.026 -6.678 1.00 89.12 197 PRO A N 1
ATOM 1467 C CA . PRO A 1 197 ? 0.871 9.286 -7.515 1.00 89.12 197 PRO A CA 1
ATOM 1468 C C . PRO A 1 197 ? 1.140 7.773 -7.543 1.00 89.12 197 PRO A C 1
ATOM 1470 O O . PRO A 1 197 ? 0.207 6.985 -7.726 1.00 89.12 197 PRO A O 1
ATOM 1473 N N . MET A 1 198 ? 2.389 7.339 -7.339 1.00 91.12 198 MET A N 1
ATOM 1474 C CA . MET A 1 198 ? 2.757 5.920 -7.309 1.00 91.12 198 MET A CA 1
ATOM 1475 C C . MET A 1 198 ? 2.234 5.247 -6.042 1.00 91.12 198 MET A C 1
ATOM 1477 O O . MET A 1 198 ? 1.675 4.147 -6.110 1.00 91.12 198 MET A O 1
ATOM 1481 N N . ALA A 1 199 ? 2.342 5.926 -4.898 1.00 92.69 199 ALA A N 1
ATOM 1482 C CA . ALA A 1 199 ? 1.766 5.465 -3.640 1.00 92.69 199 ALA A CA 1
ATOM 1483 C C . ALA A 1 199 ? 0.242 5.313 -3.750 1.00 92.69 199 ALA A C 1
ATOM 1485 O O . ALA A 1 199 ? -0.309 4.304 -3.298 1.00 92.69 199 ALA A O 1
ATOM 1486 N N . SER A 1 200 ? -0.431 6.245 -4.435 1.00 94.19 200 SER A N 1
ATOM 1487 C CA . SER A 1 200 ? -1.864 6.128 -4.726 1.00 94.19 200 SER A CA 1
ATOM 1488 C C . SER A 1 200 ? -2.181 4.867 -5.542 1.00 94.19 200 SER A C 1
ATOM 1490 O O . SER A 1 200 ? -3.005 4.052 -5.122 1.00 94.19 200 SER A O 1
ATOM 1492 N N . VAL A 1 201 ? -1.460 4.610 -6.643 1.00 96.19 201 VAL A N 1
ATOM 1493 C CA . VAL A 1 201 ? -1.640 3.377 -7.440 1.00 96.19 201 VAL A CA 1
ATOM 1494 C C . VAL A 1 201 ? -1.459 2.124 -6.588 1.00 96.19 201 VAL A C 1
ATOM 1496 O O . VAL A 1 201 ? -2.253 1.182 -6.706 1.00 96.19 201 VAL A O 1
ATOM 1499 N N . MET A 1 202 ? -0.444 2.108 -5.726 1.00 95.94 202 MET A N 1
ATOM 1500 C CA . MET A 1 202 ? -0.122 0.962 -4.882 1.00 95.94 202 MET A CA 1
ATOM 1501 C C . MET A 1 202 ? -1.164 0.709 -3.793 1.00 95.94 202 MET A C 1
ATOM 1503 O O . MET A 1 202 ? -1.524 -0.447 -3.575 1.00 95.94 202 MET A O 1
ATOM 1507 N N . LEU A 1 203 ? -1.685 1.755 -3.148 1.00 96.94 203 LEU A N 1
ATOM 1508 C CA . LEU A 1 203 ? -2.568 1.645 -1.981 1.00 96.94 203 LEU A CA 1
ATOM 1509 C C . LEU A 1 203 ? -4.058 1.639 -2.347 1.00 96.94 203 LEU A C 1
ATOM 1511 O O . LEU A 1 203 ? -4.825 0.847 -1.792 1.00 96.94 203 LEU A O 1
ATOM 1515 N N . GLU A 1 204 ? -4.490 2.482 -3.283 1.00 97.88 204 GLU A N 1
ATOM 1516 C CA . GLU A 1 204 ? -5.909 2.673 -3.587 1.00 97.88 204 GLU A CA 1
ATOM 1517 C C . GLU A 1 204 ? -6.514 1.539 -4.406 1.00 97.88 204 GLU A C 1
ATOM 1519 O O . GLU A 1 204 ? -5.989 1.126 -5.434 1.00 97.88 204 GLU A O 1
ATOM 1524 N N . GLY A 1 205 ? -7.702 1.093 -4.024 1.00 97.94 205 GLY A N 1
ATOM 1525 C CA . GLY A 1 205 ? -8.481 0.138 -4.791 1.00 97.94 205 GLY A CA 1
ATOM 1526 C C . GLY A 1 205 ? -9.166 -0.883 -3.904 1.00 97.94 205 GLY A C 1
ATOM 1527 O O . GLY A 1 205 ? -9.358 -0.690 -2.704 1.00 97.94 205 GLY A O 1
ATOM 1528 N N . THR A 1 206 ? -9.568 -1.990 -4.524 1.00 98.56 206 THR A N 1
ATOM 1529 C CA . THR A 1 206 ? -10.183 -3.112 -3.815 1.00 98.56 206 THR A CA 1
ATOM 1530 C C . THR A 1 206 ? -9.150 -4.197 -3.567 1.00 98.56 206 THR A C 1
ATOM 1532 O O . THR A 1 206 ? -8.534 -4.719 -4.497 1.00 98.56 206 THR A O 1
ATOM 1535 N N . TRP A 1 207 ? -9.014 -4.558 -2.303 1.00 98.56 207 TRP A N 1
ATOM 1536 C CA . TRP A 1 207 ? -8.154 -5.608 -1.803 1.00 98.56 207 TRP A CA 1
ATOM 1537 C C . TRP A 1 207 ? -8.996 -6.788 -1.335 1.00 98.56 207 TRP A C 1
ATOM 1539 O O . TRP A 1 207 ? -10.086 -6.603 -0.797 1.00 98.56 207 TRP A O 1
ATOM 1549 N N . THR A 1 208 ? -8.495 -8.003 -1.530 1.00 98.62 208 THR A N 1
ATOM 1550 C CA . THR A 1 208 ? -9.153 -9.239 -1.080 1.00 98.62 208 THR A CA 1
ATOM 1551 C C . THR A 1 208 ? -8.384 -9.820 0.094 1.00 98.62 208 THR A C 1
ATOM 1553 O O . THR A 1 208 ? -7.157 -9.883 0.025 1.00 98.62 208 THR A O 1
ATOM 1556 N N . ARG A 1 209 ? -9.069 -10.252 1.151 1.00 98.31 209 ARG A N 1
ATOM 1557 C CA . ARG A 1 209 ? -8.420 -10.892 2.299 1.00 98.31 209 ARG A CA 1
ATOM 1558 C C . ARG A 1 209 ? -7.687 -12.171 1.866 1.00 98.31 209 ARG A C 1
ATOM 1560 O O . ARG A 1 209 ? -8.115 -12.873 0.948 1.00 98.31 209 ARG A O 1
ATOM 1567 N N . ILE A 1 210 ? -6.537 -12.432 2.477 1.00 97.31 210 ILE A N 1
ATOM 1568 C CA . ILE A 1 210 ? -5.753 -13.656 2.292 1.00 97.31 210 ILE A CA 1
ATOM 1569 C C . ILE A 1 210 ? -6.212 -14.674 3.339 1.00 97.31 210 ILE A C 1
ATOM 1571 O O . ILE A 1 210 ? -6.240 -14.345 4.520 1.00 97.31 210 ILE A O 1
ATOM 1575 N N . GLY A 1 211 ? -6.510 -15.903 2.910 1.00 91.50 211 GLY A N 1
ATOM 1576 C CA . GLY A 1 211 ? -6.900 -17.001 3.805 1.00 91.50 211 GLY A CA 1
ATOM 1577 C C . GLY A 1 211 ? -8.408 -17.229 3.954 1.00 91.50 211 GLY A C 1
ATOM 1578 O O . GLY A 1 211 ? -8.778 -18.131 4.697 1.00 91.50 211 GLY A O 1
ATOM 1579 N N . ASP A 1 212 ? -9.236 -16.463 3.237 1.00 63.41 212 ASP A N 1
ATOM 1580 C CA . ASP A 1 212 ? -10.673 -16.728 3.043 1.00 63.41 212 ASP A CA 1
ATOM 1581 C C . ASP A 1 212 ? -10.930 -17.567 1.779 1.00 63.41 212 ASP A C 1
ATOM 1583 O O . ASP A 1 212 ? -10.165 -17.405 0.790 1.00 63.41 212 ASP A O 1
#

Foldseek 3Di:
DDPVVVVVVVVVVVVVVPDVVVVVVVVVVVVVVCVVVVVVVVVPVPPPPPDDDPDDDDDDDDDDDDPPDPPDPDDPPPPPQDAAPDDDDDFFKWKDKFFPVLCVVLVHDPVVCCQFAVPHGIKIWMWGDDPQKIWIWIQGPVGIDTPWIDGWGAGNVRWIWGQTCDPVRHRKIKTWDWDDDPQKIATDPIDIVVDDSVVRSRGGDIIGTPPD

Secondary structure (DSSP, 8-state):
--HHHHHHHHHHHHHHT--HHHHHHHHHHHHHHHHHHHHHHTTSSSSSS-S---------------PPPPPPPP-------PPP-S----SEEEEEEEEHHHHHHTT--HHHHHHHHTT-SEEEEEEEEETTEEEEEEEETTEEEEEEEEEEEE-TTS-EEEEE-STTSTT-EEEEEEEEETTEEEEEEEEEES--HHHHHHHSEEEEES--

pLDDT: mean 80.55, std 20.43, range [33.75, 98.62]